Protein AF-A0A934ZIR3-F1 (afdb_monomer_lite)

Structure (mmCIF, N/CA/C/O backbone):
data_AF-A0A934ZIR3-F1
#
_entry.id   AF-A0A934ZIR3-F1
#
loop_
_atom_site.group_PDB
_atom_site.id
_atom_site.type_symbol
_atom_site.label_atom_id
_atom_site.label_alt_id
_atom_site.label_comp_id
_atom_site.label_asym_id
_atom_site.label_entity_id
_atom_site.label_seq_id
_atom_site.pdbx_PDB_ins_code
_atom_site.Cartn_x
_atom_site.Cartn_y
_atom_site.Cartn_z
_atom_site.occupancy
_atom_site.B_iso_or_equiv
_atom_site.auth_seq_id
_atom_site.auth_comp_id
_atom_site.auth_asym_id
_atom_site.auth_atom_id
_atom_site.pdbx_PDB_model_num
ATOM 1 N N . MET A 1 1 ? -72.791 -6.326 35.948 1.00 43.44 1 MET A N 1
ATOM 2 C CA . MET A 1 1 ? -71.967 -7.166 35.051 1.00 43.44 1 MET A CA 1
ATOM 3 C C . MET A 1 1 ? -71.711 -6.390 33.765 1.00 43.44 1 MET A C 1
ATOM 5 O O . MET A 1 1 ? -72.625 -5.715 33.319 1.00 43.44 1 MET A O 1
ATOM 9 N N . SER A 1 2 ? -70.513 -6.541 33.188 1.00 37.97 2 SER A N 1
ATOM 10 C CA . SER A 1 2 ? -70.102 -6.127 31.828 1.00 37.97 2 SER A CA 1
ATOM 11 C C . SER A 1 2 ? -69.278 -4.832 31.650 1.00 37.97 2 SER A C 1
ATOM 13 O O . SER A 1 2 ? -69.795 -3.769 31.340 1.00 37.97 2 SER A O 1
ATOM 15 N N . VAL A 1 3 ? -67.969 -5.000 31.879 1.00 38.12 3 VAL A N 1
ATOM 16 C CA . VAL A 1 3 ? -66.780 -4.711 31.038 1.00 38.12 3 VAL A CA 1
ATOM 17 C C . VAL A 1 3 ? -66.702 -3.443 30.155 1.00 38.12 3 VAL A C 1
ATOM 19 O O . VAL A 1 3 ? -67.487 -3.215 29.242 1.00 38.12 3 VAL A O 1
ATOM 22 N N . SER A 1 4 ? -65.598 -2.725 30.395 1.00 53.19 4 SER A N 1
ATOM 23 C CA . SER A 1 4 ? -64.993 -1.568 29.717 1.00 53.19 4 SER A CA 1
ATOM 24 C C . SER A 1 4 ? -64.312 -1.901 28.369 1.00 53.19 4 SER A C 1
ATOM 26 O O . SER A 1 4 ? -63.751 -2.985 28.221 1.00 53.19 4 SER A O 1
ATOM 28 N N . ARG A 1 5 ? -64.275 -0.957 27.413 1.00 43.47 5 ARG A N 1
ATOM 29 C CA . ARG A 1 5 ? -63.389 -0.958 26.218 1.00 43.47 5 ARG A CA 1
ATOM 30 C C . ARG A 1 5 ? -63.024 0.501 25.890 1.00 43.47 5 ARG A C 1
ATOM 32 O O . ARG A 1 5 ? -63.909 1.258 25.518 1.00 43.47 5 ARG A O 1
ATOM 39 N N . ALA A 1 6 ? -61.854 1.034 26.246 1.00 44.88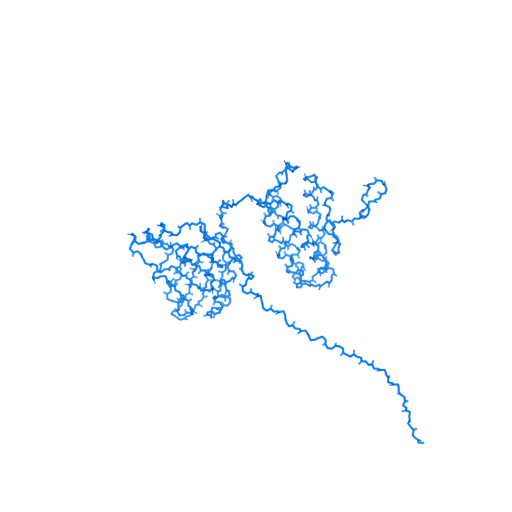 6 ALA A N 1
ATOM 40 C CA . ALA A 1 6 ? -60.477 0.751 25.810 1.00 44.88 6 ALA A CA 1
ATOM 41 C C . ALA A 1 6 ? -60.174 1.206 24.368 1.00 44.88 6 ALA A C 1
ATOM 43 O O . ALA A 1 6 ? -60.803 0.770 23.408 1.00 44.88 6 ALA A O 1
ATOM 44 N N . ALA A 1 7 ? -59.196 2.112 24.290 1.00 47.25 7 ALA A N 1
ATOM 45 C CA . ALA A 1 7 ? -58.720 2.866 23.141 1.00 47.25 7 ALA A CA 1
ATOM 46 C C . ALA A 1 7 ? -58.077 2.003 22.046 1.00 47.25 7 ALA A C 1
ATOM 48 O O . ALA A 1 7 ? -57.420 1.004 22.331 1.00 47.25 7 ALA A O 1
ATOM 49 N N . LEU A 1 8 ? -58.202 2.460 20.797 1.00 40.38 8 LEU A N 1
ATOM 50 C CA . LEU A 1 8 ? -57.487 1.925 19.643 1.00 40.38 8 LEU A CA 1
ATOM 51 C C . LEU A 1 8 ? -56.580 3.030 19.081 1.00 40.38 8 LEU A C 1
ATOM 53 O O . LEU A 1 8 ? -57.029 3.901 18.341 1.00 40.38 8 LEU A O 1
ATOM 57 N N . LEU A 1 9 ? -55.307 3.013 19.479 1.00 41.53 9 LEU A N 1
ATOM 58 C CA . LEU A 1 9 ? -54.242 3.808 18.870 1.00 41.53 9 LEU A CA 1
ATOM 59 C C . LEU A 1 9 ? -53.495 2.881 17.898 1.00 41.53 9 LEU A C 1
ATOM 61 O O . LEU A 1 9 ? -52.911 1.885 18.325 1.00 41.53 9 LEU A O 1
ATOM 65 N N . LEU A 1 10 ? -53.561 3.164 16.595 1.00 40.44 10 LEU A N 1
ATOM 66 C CA . LEU A 1 10 ? -52.823 2.421 15.571 1.00 40.44 10 LEU A CA 1
ATOM 67 C C . LEU A 1 10 ? -51.323 2.730 15.687 1.00 40.44 10 LEU A C 1
ATOM 69 O O . LEU A 1 10 ? -50.895 3.856 15.443 1.00 40.44 10 LEU A O 1
ATOM 73 N N . LEU A 1 11 ? -50.529 1.710 16.011 1.00 38.44 11 LEU A N 1
ATOM 74 C CA . LEU A 1 11 ? -49.072 1.733 15.934 1.00 38.44 11 LEU A CA 1
A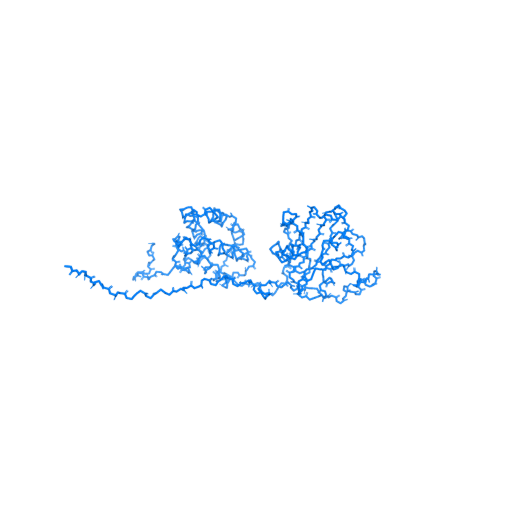TOM 75 C C . LEU A 1 11 ? -48.650 1.149 14.574 1.00 38.44 11 LEU A C 1
ATOM 77 O O . LEU A 1 11 ? -48.799 -0.049 14.336 1.00 38.44 11 LEU A O 1
ATOM 81 N N . VAL A 1 12 ? -48.144 1.987 13.669 1.00 41.50 12 VAL A N 1
ATOM 82 C CA . VAL A 1 12 ? -47.528 1.539 12.410 1.00 41.50 12 VAL A CA 1
ATOM 83 C C . VAL A 1 12 ? -46.069 1.181 12.701 1.00 41.50 12 VAL A C 1
ATOM 85 O O . VAL A 1 12 ? -45.218 2.055 12.842 1.00 41.50 12 VAL A O 1
ATOM 88 N N . LEU A 1 13 ? -45.782 -0.115 12.825 1.00 43.25 13 LEU A N 1
ATOM 89 C CA . LEU A 1 13 ? -44.423 -0.656 12.901 1.00 43.25 13 LEU A CA 1
ATOM 90 C C . LEU A 1 13 ? -43.836 -0.750 11.485 1.00 43.25 13 LEU A C 1
ATOM 92 O O . LEU A 1 13 ? -44.135 -1.680 10.740 1.00 43.25 13 LEU A O 1
ATOM 96 N N . ALA A 1 14 ? -42.991 0.214 11.118 1.00 42.06 14 ALA A N 1
ATOM 97 C CA . ALA A 1 14 ? -42.126 0.109 9.948 1.00 42.06 14 ALA A CA 1
ATOM 98 C C . ALA A 1 14 ? -40.958 -0.835 10.274 1.00 42.06 14 ALA A C 1
ATOM 100 O O . ALA A 1 14 ? -40.024 -0.478 10.992 1.00 42.06 14 ALA A O 1
ATOM 101 N N . THR A 1 15 ? -41.010 -2.060 9.759 1.00 41.50 15 THR A N 1
ATOM 102 C CA . THR A 1 15 ? -39.895 -3.005 9.795 1.00 41.50 15 THR A CA 1
ATOM 103 C C . THR A 1 15 ? -38.828 -2.568 8.787 1.00 41.50 15 THR A C 1
ATOM 105 O O . THR A 1 15 ? -38.851 -2.953 7.620 1.00 41.50 15 THR A O 1
ATOM 108 N N . LEU A 1 16 ? -37.863 -1.753 9.228 1.00 42.38 16 LEU A N 1
ATOM 109 C CA . LEU A 1 16 ? -36.610 -1.577 8.491 1.00 42.38 16 LEU A CA 1
ATOM 110 C C . LEU A 1 16 ? -35.845 -2.907 8.527 1.00 42.38 16 LEU A C 1
ATOM 112 O O . LEU A 1 16 ? -35.153 -3.225 9.492 1.00 42.38 16 LEU A O 1
ATOM 116 N N . SER A 1 17 ? -35.985 -3.709 7.473 1.00 39.44 17 SER A N 1
ATOM 117 C CA . SER A 1 17 ? -35.104 -4.847 7.231 1.00 39.44 17 SER A CA 1
ATOM 118 C C . SER A 1 17 ? -33.688 -4.329 6.977 1.00 39.44 17 SER A C 1
ATOM 120 O O . SER A 1 17 ? -33.401 -3.775 5.917 1.00 39.44 17 SER A O 1
ATOM 122 N N . CYS A 1 18 ? -32.795 -4.512 7.950 1.00 37.38 18 CYS A N 1
ATOM 123 C CA . CYS A 1 18 ? -31.360 -4.335 7.768 1.00 37.38 18 CYS A CA 1
ATOM 124 C C . CYS A 1 18 ? -30.873 -5.296 6.677 1.00 37.38 18 CYS A C 1
ATOM 126 O O . CYS A 1 18 ? -30.696 -6.492 6.912 1.00 37.38 18 CYS A O 1
ATOM 128 N N . ARG A 1 19 ? -30.676 -4.778 5.465 1.00 37.47 19 ARG A N 1
ATOM 129 C CA . ARG A 1 19 ? -29.959 -5.485 4.406 1.00 37.47 19 ARG A CA 1
ATOM 130 C C . ARG A 1 19 ? -28.473 -5.484 4.796 1.00 37.47 19 ARG A C 1
ATOM 132 O O . ARG A 1 19 ? -27.953 -4.402 5.070 1.00 37.47 19 ARG A O 1
ATOM 139 N N . PRO A 1 20 ? -27.793 -6.641 4.867 1.00 37.50 20 PRO A N 1
ATOM 140 C CA . PRO A 1 20 ? -26.364 -6.672 5.160 1.00 37.50 20 PRO A CA 1
ATOM 141 C C . PRO A 1 20 ? -25.595 -5.862 4.103 1.00 37.50 20 PRO A C 1
ATOM 143 O O . PRO A 1 20 ? -26.062 -5.782 2.957 1.00 37.50 20 PRO A O 1
ATOM 146 N N . PRO A 1 21 ? -24.443 -5.261 4.459 1.00 43.09 21 PRO A N 1
ATOM 147 C CA . PRO A 1 21 ? -23.594 -4.588 3.488 1.00 43.09 21 PRO A CA 1
ATOM 148 C C . PRO A 1 21 ? -23.287 -5.565 2.352 1.00 43.09 21 PRO A C 1
ATOM 150 O O . PRO A 1 21 ? -22.884 -6.708 2.578 1.00 43.09 21 PRO A O 1
ATOM 153 N N . SER A 1 22 ? -23.566 -5.138 1.123 1.00 45.56 22 SER A N 1
ATOM 154 C CA . SER A 1 22 ? -23.216 -5.896 -0.073 1.00 45.56 22 SER A CA 1
ATOM 155 C C . SER A 1 22 ? -21.717 -6.175 -0.063 1.00 45.56 22 SER A C 1
ATOM 157 O O . SER A 1 22 ? -20.936 -5.275 0.238 1.00 45.56 22 SER A O 1
ATOM 159 N N . ALA A 1 23 ? -21.327 -7.410 -0.389 1.00 44.16 23 ALA A N 1
ATOM 160 C CA . ALA A 1 23 ? -19.925 -7.759 -0.578 1.00 44.16 23 ALA A CA 1
ATOM 161 C C . ALA A 1 23 ? -19.248 -6.732 -1.512 1.00 44.16 23 ALA A C 1
ATOM 163 O O . ALA A 1 23 ? -19.901 -6.291 -2.469 1.00 44.16 23 ALA A O 1
ATOM 164 N N . PRO A 1 24 ? -17.986 -6.344 -1.240 1.00 43.78 24 PRO A N 1
ATOM 165 C CA . PRO A 1 24 ? -17.253 -5.403 -2.082 1.00 43.78 24 PRO A CA 1
ATOM 166 C C . PRO A 1 24 ? -17.298 -5.876 -3.534 1.00 43.78 24 PRO A C 1
ATOM 168 O O . PRO A 1 24 ? -17.189 -7.079 -3.812 1.00 43.78 24 PRO A O 1
ATOM 171 N N . ARG A 1 25 ? -17.537 -4.947 -4.463 1.00 45.44 25 ARG A N 1
ATOM 172 C CA . ARG A 1 25 ? -17.666 -5.316 -5.869 1.00 45.44 25 ARG A CA 1
ATOM 173 C C . ARG A 1 25 ? -16.278 -5.712 -6.379 1.00 45.44 25 ARG A C 1
ATOM 175 O O . ARG A 1 25 ? -15.282 -5.116 -5.985 1.00 45.44 25 ARG A O 1
ATOM 182 N N . PRO A 1 26 ? -16.167 -6.687 -7.297 1.00 47.12 26 PRO A N 1
ATOM 183 C CA . PRO A 1 26 ? -14.880 -7.088 -7.873 1.00 47.12 26 PRO A CA 1
ATOM 184 C C . PRO A 1 26 ? -14.099 -5.957 -8.567 1.00 47.12 26 PRO A C 1
ATOM 186 O O . PRO A 1 26 ? -12.924 -6.158 -8.885 1.00 47.12 26 PRO A O 1
ATOM 189 N N . GLU A 1 27 ? -14.771 -4.836 -8.839 1.00 46.91 27 GLU A N 1
ATOM 190 C CA . GLU A 1 27 ? -14.278 -3.599 -9.454 1.00 46.91 27 GLU A CA 1
ATOM 191 C C . GLU A 1 27 ? -13.561 -2.671 -8.456 1.00 46.91 27 GLU A C 1
ATOM 193 O O . GLU A 1 27 ? -12.798 -1.816 -8.893 1.00 46.91 27 GLU A O 1
ATOM 198 N N . ASP A 1 28 ? -13.725 -2.891 -7.145 1.00 55.12 28 ASP A N 1
ATOM 199 C CA . ASP A 1 28 ? -13.139 -2.065 -6.077 1.00 55.12 28 ASP A CA 1
ATOM 200 C C . ASP A 1 28 ? -11.697 -2.489 -5.706 1.00 55.12 28 ASP A C 1
ATOM 202 O O . ASP A 1 28 ? -11.050 -1.854 -4.879 1.00 55.12 28 ASP A O 1
ATOM 206 N N . ASP A 1 29 ? -11.163 -3.563 -6.308 1.00 65.38 29 ASP A N 1
ATOM 207 C CA . ASP A 1 29 ? -9.778 -3.995 -6.074 1.00 65.38 29 ASP A CA 1
ATOM 208 C C . ASP A 1 29 ? -8.805 -3.226 -6.994 1.00 65.38 29 ASP A C 1
ATOM 210 O O . ASP A 1 29 ? -8.905 -3.366 -8.225 1.00 65.38 29 ASP A O 1
ATOM 214 N N . PRO A 1 30 ? -7.824 -2.480 -6.442 1.00 74.62 30 PRO A N 1
ATOM 215 C CA . PRO A 1 30 ? -6.875 -1.712 -7.238 1.00 74.62 30 PRO A CA 1
ATOM 216 C C . PRO A 1 30 ? -6.113 -2.603 -8.225 1.00 74.62 30 PRO A C 1
ATOM 218 O O . PRO A 1 30 ? -5.768 -3.759 -7.949 1.00 74.62 30 PRO A O 1
ATOM 221 N N . ARG A 1 31 ? -5.868 -2.055 -9.421 1.00 87.38 31 ARG A N 1
ATOM 222 C CA . ARG A 1 31 ? -5.114 -2.713 -10.492 1.00 87.38 31 ARG A CA 1
ATOM 223 C C . ARG A 1 31 ? -3.778 -2.025 -10.682 1.00 87.38 31 ARG A C 1
ATOM 225 O O . ARG A 1 31 ? -3.718 -0.828 -10.938 1.00 87.38 31 ARG A O 1
ATOM 232 N N . TYR A 1 32 ? -2.723 -2.816 -10.643 1.00 86.12 32 TYR A N 1
ATOM 233 C CA . TYR A 1 32 ? -1.356 -2.373 -10.828 1.00 86.12 32 TYR A CA 1
ATOM 234 C C . TYR A 1 32 ? -0.967 -2.559 -12.291 1.00 86.12 32 TYR A C 1
ATOM 236 O O . TYR A 1 32 ? -1.032 -3.671 -12.822 1.00 86.12 32 TYR A O 1
ATOM 244 N N . LEU A 1 33 ? -0.606 -1.464 -12.959 1.00 86.75 33 LEU A N 1
ATOM 245 C CA . LEU A 1 33 ? -0.219 -1.471 -14.368 1.00 86.75 33 LEU A CA 1
ATOM 246 C C . LEU A 1 33 ? 1.214 -1.989 -14.531 1.00 86.75 33 LEU A C 1
ATOM 248 O O . LEU A 1 33 ? 2.099 -1.647 -13.748 1.00 86.75 33 LEU A O 1
ATOM 252 N N . CYS A 1 34 ? 1.453 -2.787 -15.574 1.00 83.56 34 CYS A N 1
ATOM 253 C CA . CYS A 1 34 ? 2.810 -3.182 -15.936 1.00 83.56 34 CYS A CA 1
ATOM 254 C C . CYS A 1 34 ? 3.556 -1.975 -16.514 1.00 83.56 34 CYS A C 1
ATOM 256 O O . CYS A 1 34 ? 3.084 -1.345 -17.458 1.00 83.56 34 CYS A O 1
ATOM 258 N N . ARG A 1 35 ? 4.740 -1.671 -15.978 1.00 79.38 35 ARG A N 1
ATOM 259 C CA . ARG A 1 35 ? 5.572 -0.529 -16.404 1.00 79.38 35 ARG A CA 1
ATOM 260 C C . ARG A 1 35 ? 6.648 -0.895 -17.428 1.00 79.38 35 ARG A C 1
ATOM 262 O O . ARG A 1 35 ? 7.476 -0.060 -17.775 1.00 79.38 35 ARG A O 1
ATOM 269 N N . VAL A 1 36 ? 6.680 -2.151 -17.863 1.00 75.94 36 VAL A N 1
ATOM 270 C CA . VAL A 1 36 ? 7.718 -2.692 -18.746 1.00 75.94 36 VAL A CA 1
ATOM 271 C C . VAL A 1 36 ? 7.059 -3.358 -19.946 1.00 75.94 36 VAL A C 1
ATOM 273 O O . VAL A 1 36 ? 6.079 -4.085 -19.780 1.00 75.94 36 VAL A O 1
ATOM 276 N N . ASP A 1 37 ? 7.610 -3.136 -21.140 1.00 78.25 37 ASP A N 1
ATOM 277 C CA . ASP A 1 37 ? 7.208 -3.875 -22.337 1.00 78.25 37 ASP A CA 1
ATOM 278 C C . ASP A 1 37 ? 7.576 -5.357 -22.178 1.00 78.25 37 ASP A C 1
ATOM 280 O O . ASP A 1 37 ? 8.735 -5.723 -21.964 1.00 78.25 37 ASP A O 1
ATOM 284 N N . VAL A 1 38 ? 6.567 -6.223 -22.258 1.00 87.62 38 VAL A N 1
ATOM 285 C CA . VAL A 1 38 ? 6.719 -7.671 -22.090 1.00 87.62 38 VAL A CA 1
ATOM 286 C C . VAL A 1 38 ? 7.343 -8.341 -23.318 1.00 87.62 38 VAL A C 1
ATOM 288 O O . VAL A 1 38 ? 7.878 -9.445 -23.206 1.00 87.62 38 VAL A O 1
ATOM 291 N N . THR A 1 39 ? 7.304 -7.694 -24.484 1.00 87.94 39 THR A N 1
ATOM 292 C CA . THR A 1 39 ? 7.781 -8.248 -25.759 1.00 87.94 39 THR A CA 1
ATOM 293 C C . THR A 1 39 ? 9.269 -8.622 -25.721 1.00 87.94 39 THR A C 1
ATOM 295 O O . THR A 1 39 ? 9.566 -9.812 -25.876 1.00 87.94 39 THR A O 1
ATOM 298 N N . PRO A 1 40 ? 10.208 -7.699 -25.414 1.00 78.75 40 PRO A N 1
ATOM 299 C CA . PRO A 1 40 ? 11.632 -8.039 -25.329 1.00 78.75 40 PRO A CA 1
ATOM 300 C C . PRO A 1 40 ? 11.939 -9.031 -24.196 1.00 78.75 40 PRO A C 1
ATOM 302 O O . PRO A 1 40 ? 12.834 -9.865 -24.315 1.00 78.75 40 PRO A O 1
ATOM 305 N N . LEU A 1 41 ? 11.164 -9.005 -23.106 1.00 80.56 41 LEU A N 1
ATOM 306 C CA . LEU A 1 41 ? 11.325 -9.944 -21.989 1.00 80.56 41 LEU A CA 1
ATOM 307 C C . LEU A 1 41 ? 10.970 -11.382 -22.390 1.00 80.56 41 LEU A C 1
ATOM 309 O O . LEU A 1 41 ? 11.620 -12.335 -21.966 1.00 80.56 41 LEU A O 1
ATOM 313 N N . ARG A 1 42 ? 9.951 -11.555 -23.237 1.00 89.12 42 ARG A N 1
ATOM 314 C CA . ARG A 1 42 ? 9.576 -12.864 -23.792 1.00 89.12 42 ARG A CA 1
ATOM 315 C C . ARG A 1 42 ? 10.622 -13.404 -24.747 1.00 89.12 42 ARG A C 1
ATOM 317 O O . ARG A 1 42 ? 10.869 -14.605 -24.750 1.00 89.12 42 ARG A O 1
ATOM 324 N N . GLU A 1 43 ? 11.210 -12.539 -25.561 1.00 83.62 43 GLU A N 1
ATOM 325 C CA . GLU A 1 43 ? 12.309 -12.920 -26.445 1.00 83.62 43 GLU A CA 1
ATOM 326 C C . GLU A 1 43 ? 13.526 -13.373 -25.639 1.00 83.62 43 GLU A C 1
ATOM 328 O O . GLU A 1 43 ? 14.044 -14.455 -25.907 1.00 83.62 43 GLU A O 1
ATOM 333 N N . ALA A 1 44 ? 13.899 -12.626 -24.594 1.00 77.62 44 ALA A N 1
ATOM 334 C CA . ALA A 1 44 ? 14.966 -13.009 -23.671 1.00 77.62 44 ALA A CA 1
ATOM 335 C C . ALA A 1 44 ? 14.681 -14.354 -22.979 1.00 77.62 44 ALA A C 1
ATOM 337 O O . ALA A 1 44 ? 15.544 -15.232 -22.964 1.00 77.62 44 ALA A O 1
ATOM 338 N N . LEU A 1 45 ? 13.450 -14.565 -22.492 1.00 87.00 45 LEU A N 1
ATOM 339 C CA . LEU A 1 45 ? 13.037 -15.844 -21.909 1.00 87.00 45 LEU A CA 1
ATOM 340 C C . LEU A 1 45 ? 13.195 -17.000 -22.906 1.00 87.00 45 LEU A C 1
ATOM 342 O O . LEU A 1 45 ? 13.766 -18.027 -22.548 1.00 87.00 45 LEU A O 1
ATOM 346 N N . ARG A 1 46 ? 12.716 -16.844 -24.150 1.00 92.75 46 ARG A N 1
ATOM 347 C CA . ARG A 1 46 ? 12.847 -17.880 -25.192 1.00 92.75 46 ARG A CA 1
ATOM 348 C C . ARG A 1 46 ? 14.310 -18.143 -25.545 1.00 92.75 46 ARG A C 1
ATOM 350 O O . ARG A 1 46 ? 14.694 -19.299 -25.686 1.00 92.75 46 ARG A O 1
ATOM 357 N N . ALA A 1 47 ? 15.123 -17.093 -25.659 1.00 85.56 47 ALA A N 1
ATOM 358 C CA . ALA A 1 47 ? 16.553 -17.207 -25.943 1.00 85.56 47 ALA A CA 1
ATOM 359 C C . ALA A 1 47 ? 17.305 -17.962 -24.832 1.00 85.56 47 ALA A C 1
ATOM 361 O O . ALA A 1 47 ? 18.224 -18.723 -25.121 1.00 85.56 47 ALA A O 1
ATOM 362 N N . ALA A 1 48 ? 16.866 -17.822 -23.578 1.00 83.31 48 ALA A N 1
ATOM 363 C CA . ALA A 1 48 ? 17.364 -18.587 -22.436 1.00 83.31 48 ALA A CA 1
ATOM 364 C C . ALA A 1 48 ? 16.784 -20.019 -22.336 1.00 83.31 48 ALA A C 1
ATOM 366 O O . ALA A 1 48 ? 17.029 -20.716 -21.352 1.00 83.31 48 ALA A O 1
ATOM 367 N N . GLY A 1 49 ? 15.997 -20.472 -23.323 1.00 91.25 49 GLY A N 1
ATOM 368 C CA . GLY A 1 49 ? 15.353 -21.793 -23.328 1.00 91.25 49 GLY A CA 1
ATOM 369 C C . GLY A 1 49 ? 14.121 -21.903 -22.418 1.00 91.25 49 GLY A C 1
ATOM 370 O O . GLY A 1 49 ? 13.658 -23.006 -22.120 1.00 91.25 49 GLY A O 1
ATOM 371 N N . GLY A 1 50 ? 13.595 -20.775 -21.944 1.00 90.50 50 GLY A N 1
ATOM 372 C CA . GLY A 1 50 ? 12.371 -20.708 -21.159 1.00 90.50 50 GLY A CA 1
ATOM 373 C C . GLY A 1 50 ? 11.104 -20.704 -22.016 1.00 90.50 50 GLY A C 1
ATOM 374 O O . GLY A 1 50 ? 11.106 -20.337 -23.189 1.00 90.50 50 GLY A O 1
ATOM 375 N N . ASP A 1 51 ? 9.991 -21.087 -21.393 1.00 93.88 51 ASP A N 1
ATOM 376 C CA . ASP A 1 51 ? 8.671 -21.165 -22.027 1.00 93.88 51 ASP A CA 1
ATOM 377 C C . ASP A 1 51 ? 7.588 -20.620 -21.073 1.00 93.88 51 ASP A C 1
ATOM 379 O O . ASP A 1 51 ? 7.454 -21.140 -19.954 1.00 93.88 51 ASP A O 1
ATOM 383 N N . PRO A 1 52 ? 6.809 -19.588 -21.464 1.00 91.44 52 PRO A N 1
ATOM 384 C CA . PRO A 1 52 ? 5.668 -19.099 -20.689 1.00 91.44 52 PRO A CA 1
ATOM 385 C C . PRO A 1 52 ? 4.617 -20.168 -20.351 1.00 91.44 52 PRO A C 1
ATOM 387 O O . PRO A 1 52 ? 3.934 -20.044 -19.335 1.00 91.44 52 PRO A O 1
ATOM 390 N N . ALA A 1 53 ? 4.485 -21.238 -21.142 1.00 95.19 53 ALA A N 1
ATOM 391 C CA . ALA A 1 53 ? 3.553 -22.327 -20.843 1.00 95.19 53 ALA A CA 1
ATOM 392 C C . ALA A 1 53 ? 3.912 -23.080 -19.548 1.00 95.19 53 ALA A C 1
ATOM 394 O O . ALA A 1 53 ? 3.045 -23.693 -18.930 1.00 95.19 53 ALA A O 1
ATOM 395 N N . ARG A 1 54 ? 5.168 -22.978 -19.088 1.00 96.25 54 ARG A N 1
ATOM 396 C CA . ARG A 1 54 ? 5.641 -23.586 -17.834 1.00 96.25 54 ARG A CA 1
ATOM 397 C C . ARG A 1 54 ? 5.258 -22.793 -16.584 1.00 96.25 54 ARG A C 1
ATOM 399 O O . ARG A 1 54 ? 5.546 -23.251 -15.485 1.00 96.25 54 ARG A O 1
ATOM 406 N N . ILE A 1 55 ? 4.651 -21.611 -16.719 1.00 97.50 55 ILE A N 1
ATOM 407 C CA . ILE A 1 55 ? 4.183 -20.820 -15.573 1.00 97.50 55 ILE A CA 1
ATOM 408 C C . ILE A 1 55 ? 3.180 -21.643 -14.762 1.00 97.50 55 ILE A C 1
ATOM 410 O O . ILE A 1 55 ? 2.166 -22.113 -15.285 1.00 97.50 55 ILE A O 1
ATOM 414 N N . VAL A 1 56 ? 3.461 -21.783 -13.469 1.00 97.81 56 VAL A N 1
ATOM 415 C CA . VAL A 1 56 ? 2.645 -22.566 -12.544 1.00 97.81 56 VAL A CA 1
ATOM 416 C C . VAL A 1 56 ? 1.417 -21.747 -12.164 1.00 97.81 56 VAL A C 1
ATOM 418 O O . VAL A 1 56 ? 1.528 -20.561 -11.853 1.00 97.81 56 VAL A O 1
ATOM 421 N N . ARG A 1 57 ? 0.236 -22.371 -12.177 1.00 97.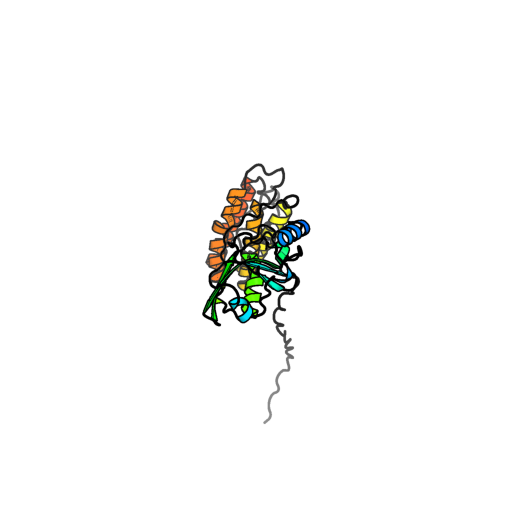81 57 ARG A N 1
ATOM 422 C CA . ARG A 1 57 ? -1.034 -21.737 -11.792 1.00 97.81 57 ARG A CA 1
ATOM 423 C C . ARG A 1 57 ? -1.694 -22.519 -10.657 1.00 97.81 57 ARG A C 1
ATOM 425 O O . ARG A 1 57 ? -2.575 -23.333 -10.931 1.00 97.81 57 ARG A O 1
ATOM 432 N N . PRO A 1 58 ? -1.244 -22.339 -9.402 1.00 97.31 58 PRO A N 1
ATOM 433 C CA . PRO A 1 58 ? -1.864 -23.006 -8.266 1.00 97.31 58 PRO A CA 1
ATOM 434 C C . PRO A 1 58 ? -3.331 -22.583 -8.147 1.00 97.31 58 PRO A C 1
ATOM 436 O O . PRO A 1 58 ? -3.629 -21.388 -8.136 1.00 97.31 58 PRO A O 1
ATOM 439 N N . ALA A 1 59 ? -4.229 -23.561 -8.067 1.00 96.00 59 ALA A N 1
ATOM 440 C CA . ALA A 1 59 ? -5.660 -23.345 -7.843 1.00 96.00 59 ALA A CA 1
ATOM 441 C C . ALA A 1 59 ? -6.130 -23.884 -6.479 1.00 96.00 59 ALA A C 1
ATOM 443 O O . ALA A 1 59 ? -7.248 -23.602 -6.060 1.00 96.00 59 ALA A O 1
ATOM 444 N N . ASP A 1 60 ? -5.276 -24.644 -5.792 1.00 96.12 60 ASP A N 1
ATOM 445 C CA . ASP A 1 60 ? -5.539 -25.325 -4.528 1.00 96.12 60 ASP A CA 1
ATOM 446 C C . ASP A 1 60 ? -4.226 -25.558 -3.747 1.00 96.12 60 ASP A C 1
ATOM 448 O O . ASP A 1 60 ? -3.131 -25.178 -4.187 1.00 96.12 60 ASP A O 1
ATOM 452 N N . LEU A 1 61 ? -4.328 -26.201 -2.577 1.00 95.56 61 LEU A N 1
ATOM 453 C CA . LEU A 1 61 ? -3.169 -26.573 -1.762 1.00 95.56 61 LEU A CA 1
ATOM 454 C C . LEU A 1 61 ? -2.182 -27.485 -2.503 1.00 95.56 61 LEU A C 1
ATOM 456 O O . LEU A 1 61 ? -0.978 -27.309 -2.330 1.00 95.56 61 LEU A O 1
ATOM 460 N N . ALA A 1 62 ? -2.655 -28.413 -3.343 1.00 95.25 62 ALA A N 1
ATOM 461 C CA . ALA A 1 62 ? -1.779 -29.331 -4.071 1.00 95.25 62 ALA A CA 1
ATOM 462 C C . ALA A 1 62 ? -0.864 -28.567 -5.042 1.00 95.25 62 ALA A C 1
ATOM 464 O O . ALA A 1 62 ? 0.347 -28.812 -5.088 1.00 95.25 62 ALA A O 1
ATOM 465 N N . GLY A 1 63 ? -1.420 -27.575 -5.746 1.00 95.38 63 GLY A N 1
ATOM 466 C CA . GLY A 1 63 ? -0.664 -26.670 -6.608 1.00 95.38 63 GLY A CA 1
ATOM 467 C C . GLY A 1 63 ? 0.375 -25.838 -5.851 1.00 95.38 63 GLY A C 1
ATOM 468 O O . GLY A 1 63 ? 1.467 -25.607 -6.370 1.00 95.38 63 GLY A O 1
ATOM 469 N N . LEU A 1 64 ? 0.079 -25.419 -4.616 1.00 96.06 64 LEU A N 1
ATOM 470 C CA . LEU A 1 64 ? 1.040 -24.698 -3.772 1.00 96.06 64 LEU A CA 1
ATOM 471 C C . LEU A 1 64 ? 2.154 -25.619 -3.254 1.00 96.06 64 LEU A C 1
ATOM 473 O O . LEU A 1 64 ? 3.319 -25.225 -3.256 1.00 96.06 64 LEU A O 1
ATOM 477 N N . THR A 1 65 ? 1.828 -26.854 -2.861 1.00 95.75 65 THR A N 1
ATOM 478 C CA . THR A 1 65 ? 2.820 -27.840 -2.396 1.00 95.75 65 THR A CA 1
ATOM 479 C C . THR A 1 65 ? 3.710 -28.388 -3.513 1.00 95.75 65 THR A C 1
ATOM 481 O O . THR A 1 65 ? 4.750 -28.980 -3.237 1.00 95.75 65 THR A O 1
ATOM 484 N N . ALA A 1 66 ? 3.354 -28.161 -4.781 1.00 94.69 66 ALA A N 1
ATOM 485 C CA . ALA A 1 66 ? 4.230 -28.465 -5.912 1.00 94.69 66 ALA A CA 1
ATOM 486 C C . ALA A 1 66 ? 5.442 -27.515 -5.999 1.00 94.69 66 ALA A C 1
ATOM 488 O O . ALA A 1 66 ? 6.440 -27.845 -6.642 1.00 94.69 66 ALA A O 1
ATOM 489 N N . LEU A 1 67 ? 5.381 -26.344 -5.352 1.00 96.12 67 LEU A N 1
ATOM 490 C CA . LEU A 1 67 ? 6.518 -25.431 -5.248 1.00 96.12 67 LEU A CA 1
ATOM 491 C C . LEU A 1 67 ? 7.572 -25.995 -4.287 1.00 96.12 67 LEU A C 1
ATOM 493 O O . LEU A 1 67 ? 7.249 -26.625 -3.279 1.00 96.12 67 LEU A O 1
ATOM 497 N N . ALA A 1 68 ? 8.849 -25.727 -4.566 1.00 96.56 68 ALA A N 1
ATOM 498 C CA . ALA A 1 68 ? 9.933 -26.130 -3.676 1.00 96.56 68 ALA A CA 1
ATOM 499 C C . ALA A 1 68 ? 9.770 -25.468 -2.293 1.00 96.56 68 ALA A C 1
ATOM 501 O O . ALA A 1 68 ? 9.800 -24.241 -2.179 1.00 96.56 68 ALA A O 1
ATOM 502 N N . SER A 1 69 ? 9.607 -26.292 -1.253 1.00 97.50 69 SER A N 1
ATOM 503 C CA . SER A 1 69 ? 9.340 -25.835 0.116 1.00 97.50 69 SER A CA 1
ATOM 504 C C . SER A 1 69 ? 10.437 -24.888 0.619 1.00 97.50 69 SER A C 1
ATOM 506 O O . SER A 1 69 ? 11.628 -25.157 0.450 1.00 97.50 69 SER A O 1
ATOM 508 N N . GLY A 1 70 ? 10.039 -23.761 1.212 1.00 97.12 70 GLY A N 1
ATOM 509 C CA . GLY A 1 70 ? 10.936 -22.757 1.793 1.00 97.12 70 GLY A CA 1
ATOM 510 C C . GLY A 1 70 ? 11.717 -21.908 0.783 1.00 97.12 70 GLY A C 1
ATOM 511 O O . GLY A 1 70 ? 12.537 -21.087 1.189 1.00 97.12 70 GLY A O 1
ATOM 512 N N . ARG A 1 71 ? 11.480 -22.074 -0.525 1.00 97.88 71 ARG A N 1
ATOM 513 C CA . ARG A 1 71 ? 12.097 -21.245 -1.570 1.00 97.88 71 ARG A CA 1
ATOM 514 C C . ARG A 1 71 ? 11.161 -20.114 -1.976 1.00 97.88 71 ARG A C 1
ATOM 516 O O . ARG A 1 71 ? 9.948 -20.296 -2.054 1.00 97.88 71 ARG A O 1
ATOM 523 N N . ARG A 1 72 ? 11.742 -18.949 -2.259 1.00 97.06 72 ARG A N 1
ATOM 524 C CA . ARG A 1 72 ? 11.009 -17.778 -2.740 1.00 97.06 72 ARG A CA 1
ATOM 525 C C . ARG A 1 72 ? 10.812 -17.862 -4.248 1.00 97.06 72 ARG A C 1
ATOM 527 O O . ARG A 1 72 ? 11.773 -18.106 -4.969 1.00 97.06 72 ARG A O 1
ATOM 534 N N . PHE A 1 73 ? 9.603 -17.593 -4.719 1.00 98.12 73 PHE A N 1
ATOM 535 C CA . PHE A 1 73 ? 9.230 -17.509 -6.128 1.00 98.12 73 PHE A CA 1
ATOM 536 C C . PHE A 1 73 ? 8.637 -16.135 -6.431 1.00 98.12 73 PHE A C 1
ATOM 538 O O . PHE A 1 73 ? 8.049 -15.500 -5.559 1.00 98.12 73 PHE A O 1
ATOM 545 N N . LYS A 1 74 ? 8.748 -15.680 -7.680 1.00 96.81 74 LYS A N 1
ATOM 546 C CA . LYS A 1 74 ? 8.002 -14.509 -8.162 1.00 96.81 74 LYS A CA 1
ATOM 547 C C . LYS A 1 74 ? 6.565 -14.932 -8.459 1.00 96.81 74 LYS A C 1
ATOM 549 O O . LYS A 1 74 ? 6.358 -15.991 -9.057 1.00 96.81 74 LYS A O 1
ATOM 554 N N . PHE A 1 75 ? 5.594 -14.103 -8.099 1.00 98.12 75 PHE A N 1
ATOM 555 C CA . PHE A 1 75 ? 4.187 -14.347 -8.407 1.00 98.12 75 PHE A CA 1
ATOM 556 C C . PHE A 1 75 ? 3.471 -13.083 -8.883 1.00 98.12 75 PHE A C 1
ATOM 558 O O . PHE A 1 75 ? 3.879 -11.965 -8.565 1.00 98.12 75 PHE A O 1
ATOM 565 N N . VAL A 1 76 ? 2.359 -13.275 -9.590 1.00 97.75 76 VAL A N 1
ATOM 566 C CA . VAL A 1 76 ? 1.327 -12.255 -9.797 1.00 97.75 76 VAL A CA 1
ATOM 567 C C . VAL A 1 76 ? -0.051 -12.836 -9.499 1.00 97.75 76 VAL A C 1
ATOM 569 O O . VAL A 1 76 ? -0.308 -14.018 -9.740 1.00 97.75 76 VAL A O 1
ATOM 572 N N . LEU A 1 77 ? -0.955 -11.994 -9.011 1.00 97.62 77 LEU A N 1
ATOM 573 C CA . LEU A 1 77 ? -2.386 -12.261 -9.004 1.00 97.62 77 LEU A CA 1
ATOM 574 C C . LEU A 1 77 ? -3.011 -11.504 -10.173 1.00 97.62 77 LEU A C 1
ATOM 576 O O . LEU A 1 77 ? -3.084 -10.277 -10.167 1.00 97.62 77 LEU A O 1
ATOM 580 N N . THR A 1 78 ? -3.431 -12.230 -11.201 1.00 96.25 78 THR A N 1
ATOM 581 C CA . THR A 1 78 ? -3.874 -11.653 -12.479 1.00 96.25 78 THR A CA 1
ATOM 582 C C . THR A 1 78 ? -5.127 -10.777 -12.360 1.00 96.25 78 THR A C 1
ATOM 584 O O . THR A 1 78 ? -5.842 -10.775 -11.354 1.00 96.25 78 THR A O 1
ATOM 587 N N . GLY A 1 79 ? -5.449 -10.081 -13.456 1.00 88.50 79 GLY A N 1
ATOM 588 C CA . GLY A 1 79 ? -6.717 -9.386 -13.687 1.00 88.50 79 GLY A CA 1
ATOM 589 C C . GLY A 1 79 ? -7.964 -10.154 -13.206 1.00 88.50 79 GLY A C 1
ATOM 590 O O . GLY A 1 79 ? -8.860 -9.597 -12.570 1.00 88.50 79 GLY A O 1
ATOM 591 N N . VAL A 1 80 ? -8.000 -11.459 -13.435 1.00 91.06 80 VAL A N 1
ATOM 592 C CA . VAL A 1 80 ? -9.152 -12.317 -13.120 1.00 91.06 80 VAL A CA 1
ATOM 593 C C . VAL A 1 80 ? -9.044 -13.017 -11.761 1.00 91.06 80 VAL A C 1
ATOM 595 O O . VAL A 1 80 ? -9.878 -13.852 -11.438 1.00 91.06 80 VAL A O 1
ATOM 598 N N . GLY A 1 81 ? -8.028 -12.693 -10.953 1.00 92.50 81 GLY A N 1
ATOM 599 C CA . GLY A 1 81 ? -7.825 -13.298 -9.633 1.00 92.50 81 GLY A CA 1
ATOM 600 C C . GLY A 1 81 ? -7.139 -14.667 -9.659 1.00 92.50 81 GLY A C 1
ATOM 601 O O . GLY A 1 81 ? -7.065 -15.321 -8.624 1.00 92.50 81 GLY A O 1
ATOM 602 N N . ALA A 1 82 ? -6.615 -15.107 -10.807 1.00 95.88 82 ALA A N 1
ATOM 603 C CA . ALA A 1 82 ? -5.816 -16.328 -10.890 1.00 95.88 82 ALA A CA 1
ATOM 604 C C . ALA A 1 82 ? -4.369 -16.062 -10.450 1.00 95.88 82 ALA A C 1
ATOM 606 O O . ALA A 1 82 ? -3.765 -15.080 -10.897 1.00 95.88 82 ALA A O 1
ATOM 607 N N . LEU A 1 83 ? -3.819 -16.940 -9.608 1.00 98.12 83 LEU A N 1
ATOM 608 C CA . LEU A 1 83 ? -2.424 -16.894 -9.174 1.00 98.12 83 LEU A CA 1
ATOM 609 C C . LEU A 1 83 ? -1.520 -17.489 -10.262 1.00 98.12 83 LEU A C 1
ATOM 611 O O . LEU A 1 83 ? -1.763 -18.596 -10.742 1.00 98.12 83 LEU A O 1
ATOM 615 N N . ALA A 1 84 ? -0.469 -16.765 -10.635 1.00 98.44 84 ALA A N 1
ATOM 616 C CA . ALA A 1 84 ? 0.561 -17.228 -11.557 1.00 98.44 84 ALA A CA 1
ATOM 617 C C . ALA A 1 84 ? 1.934 -17.092 -10.894 1.00 98.44 84 ALA A C 1
ATOM 619 O O . ALA A 1 84 ? 2.304 -16.015 -10.428 1.00 98.44 84 ALA A O 1
ATOM 620 N N . VAL A 1 85 ? 2.682 -18.191 -10.847 1.00 98.31 85 VAL A N 1
ATOM 621 C CA . VAL A 1 85 ? 3.960 -18.310 -10.139 1.00 98.31 85 VAL A CA 1
ATOM 622 C C . VAL A 1 85 ? 5.036 -18.757 -11.123 1.00 98.31 85 VAL A C 1
ATOM 624 O O . VAL A 1 85 ? 4.808 -19.625 -11.971 1.00 98.31 85 VAL A O 1
ATOM 627 N N . ALA A 1 86 ? 6.220 -18.155 -11.027 1.00 97.12 86 ALA A N 1
ATOM 628 C CA . ALA A 1 86 ? 7.370 -18.597 -11.805 1.00 97.12 86 ALA A CA 1
ATOM 629 C C . ALA A 1 86 ? 7.664 -20.091 -11.534 1.00 97.12 86 ALA A C 1
ATOM 631 O O . ALA A 1 86 ? 7.580 -20.526 -10.388 1.00 97.12 86 ALA A O 1
ATOM 632 N N . PRO A 1 87 ? 8.058 -20.887 -12.545 1.00 96.25 87 PRO A N 1
ATOM 633 C CA . PRO A 1 87 ? 8.361 -22.309 -12.354 1.00 96.25 87 PRO A CA 1
ATOM 634 C C . PRO A 1 87 ? 9.666 -22.574 -11.599 1.00 96.25 87 PRO A C 1
ATOM 636 O O . PRO A 1 87 ? 9.978 -23.722 -11.295 1.00 96.25 87 PRO A O 1
ATOM 639 N N . MET A 1 88 ? 10.457 -21.535 -11.331 1.00 94.25 88 MET A N 1
ATOM 640 C CA . MET A 1 88 ? 11.757 -21.638 -10.677 1.00 94.25 88 MET A CA 1
ATOM 641 C C . MET A 1 88 ? 11.872 -20.606 -9.551 1.00 94.25 88 MET A C 1
ATOM 643 O O . MET A 1 88 ? 11.337 -19.499 -9.698 1.00 94.25 88 MET A O 1
ATOM 647 N N . PRO A 1 89 ? 12.597 -20.931 -8.462 1.00 95.62 89 PRO A N 1
ATOM 648 C CA . PRO A 1 89 ? 12.890 -19.986 -7.392 1.00 95.62 89 PRO A CA 1
ATOM 649 C C . PRO A 1 89 ? 13.542 -18.695 -7.899 1.00 95.62 89 PRO A C 1
ATOM 651 O O . PRO A 1 89 ? 14.298 -18.705 -8.872 1.00 95.62 89 PRO A O 1
ATOM 654 N N . SER A 1 90 ? 13.278 -17.576 -7.231 1.00 90.00 90 SER A N 1
ATOM 655 C CA . SER A 1 90 ? 13.765 -16.240 -7.598 1.00 90.00 90 SER A CA 1
ATOM 656 C C . SER A 1 90 ? 15.293 -16.133 -7.658 1.00 90.00 90 SER A C 1
ATOM 658 O O . SER A 1 90 ? 15.799 -15.277 -8.375 1.00 90.00 90 SER A O 1
ATOM 660 N N . ASP A 1 91 ? 16.004 -16.987 -6.921 1.00 88.25 91 ASP A N 1
ATOM 661 C CA . ASP A 1 91 ? 17.466 -17.085 -6.840 1.00 88.25 91 ASP A CA 1
ATOM 662 C C . ASP A 1 91 ? 18.070 -18.138 -7.791 1.00 88.25 91 ASP A C 1
ATOM 664 O O . ASP A 1 91 ? 19.285 -18.329 -7.805 1.00 88.25 91 ASP A O 1
ATOM 668 N N . ALA A 1 92 ? 17.254 -18.841 -8.584 1.00 88.56 92 ALA A N 1
ATOM 669 C CA . ALA A 1 92 ? 17.761 -19.780 -9.578 1.00 88.56 92 ALA A CA 1
ATOM 670 C C . ALA A 1 92 ? 18.568 -19.046 -10.664 1.00 88.56 92 ALA A C 1
ATOM 672 O O . ALA A 1 92 ? 18.154 -17.996 -11.165 1.00 88.56 92 ALA A O 1
ATOM 673 N N . ALA A 1 93 ? 19.708 -19.622 -11.052 1.00 83.88 93 ALA A N 1
ATOM 674 C CA . ALA A 1 93 ? 20.514 -19.105 -12.152 1.00 83.88 93 ALA A CA 1
ATOM 675 C C . ALA A 1 93 ? 19.682 -19.046 -13.444 1.00 83.88 93 ALA A C 1
ATOM 677 O O . ALA A 1 93 ? 18.902 -19.958 -13.721 1.00 83.88 93 ALA A O 1
ATOM 678 N N . HIS A 1 94 ? 19.851 -17.975 -14.224 1.00 79.75 94 HIS A N 1
ATOM 679 C CA . HIS A 1 94 ? 19.134 -17.754 -15.489 1.00 79.75 94 HIS A CA 1
ATOM 680 C C . HIS A 1 94 ? 17.596 -17.759 -15.358 1.00 79.75 94 HIS A C 1
ATOM 682 O O . HIS A 1 94 ? 16.878 -18.156 -16.276 1.00 79.75 94 HIS A O 1
ATOM 688 N N . ASN A 1 95 ? 17.058 -17.331 -14.208 1.00 82.62 95 ASN A N 1
ATOM 689 C CA . ASN A 1 95 ? 15.615 -17.199 -14.031 1.00 82.62 95 ASN A CA 1
ATOM 690 C C . ASN A 1 95 ? 15.050 -15.932 -14.696 1.00 82.62 95 ASN A C 1
ATOM 692 O O . ASN A 1 95 ? 14.777 -14.924 -14.033 1.00 82.62 95 ASN A O 1
ATOM 696 N N . GLU A 1 96 ? 14.789 -16.044 -15.998 1.00 85.75 96 GLU A N 1
ATOM 697 C CA . GLU A 1 96 ? 14.176 -14.993 -16.821 1.00 85.75 96 GLU A CA 1
ATOM 698 C C . GLU A 1 96 ? 12.656 -14.844 -16.614 1.00 85.75 96 GLU A C 1
ATOM 700 O O . GLU A 1 96 ? 12.033 -13.942 -17.172 1.00 85.75 96 GLU A O 1
ATOM 705 N N . TYR A 1 97 ? 12.017 -15.682 -15.785 1.00 88.81 97 TYR A N 1
ATOM 706 C CA . TYR A 1 97 ? 10.603 -15.504 -15.445 1.00 88.81 97 TYR A CA 1
ATOM 707 C C . TYR A 1 97 ? 10.454 -14.291 -14.523 1.00 88.81 97 TYR A C 1
ATOM 709 O O . TYR A 1 97 ? 10.689 -14.366 -13.318 1.00 88.81 97 TYR A O 1
ATOM 717 N N . VAL A 1 98 ? 10.086 -13.147 -15.094 1.00 91.44 98 VAL A N 1
ATOM 718 C CA . VAL A 1 98 ? 9.845 -11.880 -14.385 1.00 91.44 98 VAL A CA 1
ATOM 719 C C . VAL A 1 98 ? 8.353 -11.564 -14.310 1.00 91.44 98 VAL A C 1
ATOM 721 O O . VAL A 1 98 ? 7.568 -12.084 -15.103 1.00 91.44 98 VAL A O 1
ATOM 724 N N . HIS A 1 99 ? 7.943 -10.703 -13.371 1.00 94.38 99 HIS A N 1
ATOM 725 C CA . HIS A 1 99 ? 6.526 -10.385 -13.145 1.00 94.38 99 HIS A CA 1
ATOM 726 C C . HIS A 1 99 ? 5.749 -10.010 -14.419 1.00 94.38 99 HIS A C 1
ATOM 728 O O . HIS A 1 99 ? 4.663 -10.561 -14.583 1.00 94.38 99 HIS A O 1
ATOM 734 N N . PRO A 1 100 ? 6.268 -9.175 -15.349 1.00 91.56 100 PRO A N 1
ATOM 735 C CA . PRO A 1 100 ? 5.572 -8.871 -16.604 1.00 91.56 100 PRO A CA 1
ATOM 736 C C . PRO A 1 100 ? 5.221 -10.106 -17.426 1.00 91.56 100 PRO A C 1
ATOM 738 O O . PRO A 1 100 ? 4.150 -10.166 -18.015 1.00 91.56 100 PRO A O 1
ATOM 741 N N . ILE A 1 101 ? 6.096 -11.114 -17.450 1.00 92.44 101 ILE A N 1
ATOM 742 C CA . ILE A 1 101 ? 5.838 -12.359 -18.180 1.00 92.44 101 ILE A CA 1
ATOM 743 C C . ILE A 1 101 ? 4.733 -13.156 -17.482 1.00 92.44 101 ILE A C 1
ATOM 745 O O . ILE A 1 101 ? 3.860 -13.699 -18.155 1.00 92.44 101 ILE A O 1
ATOM 749 N N . LEU A 1 102 ? 4.747 -13.201 -16.144 1.00 96.19 102 LEU A N 1
ATOM 750 C CA . LEU A 1 102 ? 3.714 -13.885 -15.359 1.00 96.19 102 LEU A CA 1
ATOM 751 C C . LEU A 1 102 ? 2.331 -13.241 -15.542 1.00 96.19 102 LEU A C 1
ATOM 753 O O . LEU A 1 102 ? 1.326 -13.947 -15.576 1.00 96.19 102 LEU A O 1
ATOM 757 N N . GLY A 1 103 ? 2.293 -11.910 -15.656 1.00 94.44 103 GLY A N 1
ATOM 758 C CA . GLY A 1 103 ? 1.075 -11.122 -15.851 1.00 94.44 103 GLY A CA 1
ATOM 759 C C . GLY A 1 103 ? 0.704 -10.862 -17.311 1.00 94.44 103 GLY A C 1
ATOM 760 O O . GLY A 1 103 ? -0.274 -10.163 -17.545 1.00 94.44 103 GLY A O 1
ATOM 761 N N . ASP A 1 104 ? 1.463 -11.386 -18.281 1.00 93.56 104 ASP A N 1
ATOM 762 C CA . ASP A 1 104 ? 1.285 -11.106 -19.718 1.00 93.56 104 ASP A CA 1
ATOM 763 C C . ASP A 1 104 ? 1.276 -9.599 -20.058 1.00 93.56 104 ASP A C 1
ATOM 765 O O . ASP A 1 104 ? 0.524 -9.128 -20.905 1.00 93.56 104 ASP A O 1
ATOM 769 N N . GLY A 1 105 ? 2.047 -8.795 -19.321 1.00 88.81 105 GLY A N 1
ATOM 770 C CA . GLY A 1 105 ? 2.037 -7.332 -19.426 1.00 88.81 105 GLY A CA 1
ATOM 771 C C . GLY A 1 105 ? 0.705 -6.666 -19.044 1.00 88.81 105 GLY A C 1
ATOM 772 O O . GLY A 1 105 ? 0.616 -5.440 -19.044 1.00 88.81 105 GLY A O 1
ATOM 773 N N . ALA A 1 106 ? -0.323 -7.438 -18.685 1.00 92.19 106 ALA A N 1
ATOM 774 C CA . ALA A 1 106 ? -1.633 -6.930 -18.318 1.00 92.19 106 ALA A CA 1
ATOM 775 C C . ALA A 1 106 ? -1.629 -6.359 -16.889 1.00 92.19 106 ALA A C 1
ATOM 777 O O . ALA A 1 106 ? -0.758 -6.709 -16.082 1.00 92.19 106 ALA A O 1
ATOM 778 N N . PRO A 1 107 ? -2.615 -5.511 -16.539 1.00 89.75 107 PRO A N 1
ATOM 779 C CA . PRO A 1 107 ? -2.822 -5.083 -15.163 1.00 89.75 107 PRO A CA 1
ATOM 780 C C . PRO A 1 107 ? -3.092 -6.264 -14.219 1.00 89.75 107 PRO A C 1
ATOM 782 O O . PRO A 1 107 ? -3.861 -7.178 -14.537 1.00 89.75 107 PRO A O 1
ATOM 785 N N . VAL A 1 108 ? -2.500 -6.223 -13.026 1.00 94.38 108 VAL A N 1
ATOM 786 C CA . VAL A 1 108 ? -2.606 -7.280 -12.003 1.00 94.38 108 VAL A CA 1
ATOM 787 C C . VAL A 1 108 ? -3.272 -6.748 -10.735 1.00 94.38 108 VAL A C 1
ATOM 789 O O . VAL A 1 108 ? -3.266 -5.550 -10.485 1.00 94.38 108 VAL A O 1
ATOM 792 N N . ARG A 1 109 ? -3.872 -7.622 -9.921 1.00 93.06 109 ARG A N 1
ATOM 793 C CA . ARG A 1 109 ? -4.361 -7.263 -8.571 1.00 93.06 109 ARG A CA 1
ATOM 794 C C . ARG A 1 109 ? -3.234 -7.182 -7.551 1.00 93.06 109 ARG A C 1
ATOM 796 O O . ARG A 1 109 ? -3.388 -6.543 -6.523 1.00 93.06 109 ARG A O 1
ATOM 803 N N . SER A 1 110 ? -2.150 -7.912 -7.796 1.00 94.25 110 SER A N 1
ATOM 804 C CA . SER A 1 110 ? -1.033 -8.049 -6.870 1.00 94.25 110 SER A CA 1
ATOM 805 C C . SER A 1 110 ? 0.169 -8.650 -7.594 1.00 94.25 110 SER A C 1
ATOM 807 O O . SER A 1 110 ? 0.005 -9.386 -8.571 1.00 94.25 110 SER A O 1
ATOM 809 N N . ALA A 1 111 ? 1.368 -8.369 -7.109 1.00 94.31 111 ALA A N 1
ATOM 810 C CA . ALA A 1 111 ? 2.618 -8.938 -7.590 1.00 94.31 111 ALA A CA 1
ATOM 811 C C . ALA A 1 111 ? 3.652 -8.901 -6.467 1.00 94.31 111 ALA A C 1
ATOM 813 O O . ALA A 1 111 ? 3.586 -8.048 -5.586 1.00 94.31 111 ALA A O 1
ATOM 814 N N . GLY A 1 112 ? 4.615 -9.817 -6.506 1.00 94.56 112 GLY A N 1
ATOM 815 C CA . GLY A 1 112 ? 5.659 -9.840 -5.492 1.00 94.56 112 GLY A CA 1
ATOM 816 C C . GLY A 1 112 ? 6.395 -11.166 -5.394 1.00 94.56 112 GLY A C 1
ATOM 817 O O . GLY A 1 112 ? 6.505 -11.906 -6.382 1.00 94.56 112 GLY A O 1
ATOM 818 N N . GLY A 1 113 ? 6.899 -11.453 -4.198 1.00 95.75 113 GLY A N 1
ATOM 819 C CA . GLY A 1 113 ? 7.473 -12.736 -3.819 1.00 95.75 113 GLY A CA 1
ATOM 820 C C . GLY A 1 113 ? 6.503 -13.594 -3.011 1.00 95.75 113 GLY A C 1
ATOM 821 O O . GLY A 1 113 ? 5.751 -13.086 -2.185 1.00 95.75 113 GLY A O 1
ATOM 822 N N . ILE A 1 114 ? 6.531 -14.905 -3.247 1.00 98.06 114 ILE A N 1
ATOM 823 C CA . ILE A 1 114 ? 5.824 -15.912 -2.454 1.00 98.06 114 ILE A CA 1
ATOM 824 C C . ILE A 1 114 ? 6.805 -16.997 -2.013 1.00 98.06 114 ILE A C 1
ATOM 826 O O . ILE A 1 114 ? 7.559 -17.533 -2.822 1.00 98.06 114 ILE A O 1
ATOM 830 N N . THR A 1 115 ? 6.793 -17.334 -0.728 1.00 98.50 115 THR A N 1
ATOM 831 C CA . THR A 1 115 ? 7.533 -18.468 -0.164 1.00 98.50 115 THR A CA 1
ATOM 832 C C . THR A 1 115 ? 6.544 -19.386 0.528 1.00 98.50 115 THR A C 1
ATOM 834 O O . THR A 1 115 ? 5.835 -18.944 1.427 1.00 98.50 115 THR A O 1
ATOM 837 N N . VAL A 1 116 ? 6.488 -20.654 0.128 1.00 98.06 116 VAL A N 1
ATOM 838 C CA . VAL A 1 116 ? 5.576 -21.644 0.719 1.00 98.06 116 VAL A CA 1
ATOM 839 C C . VAL A 1 116 ? 6.407 -22.674 1.473 1.00 98.06 116 VAL A C 1
ATOM 841 O O . VAL A 1 116 ? 7.254 -23.336 0.880 1.00 98.06 116 VAL A O 1
ATOM 844 N N . THR A 1 117 ? 6.163 -22.826 2.770 1.00 98.31 117 THR A N 1
ATOM 845 C CA . THR A 1 117 ? 6.717 -23.902 3.596 1.00 98.31 117 THR A CA 1
ATOM 846 C C . THR A 1 117 ? 5.641 -24.952 3.820 1.00 98.31 117 THR A C 1
ATOM 848 O O . THR A 1 117 ? 4.527 -24.640 4.249 1.00 98.31 117 THR A O 1
ATOM 851 N N . HIS A 1 118 ? 5.970 -26.204 3.522 1.00 96.75 118 HIS A N 1
ATOM 852 C CA . HIS A 1 118 ? 5.050 -27.335 3.611 1.00 96.75 118 HIS A CA 1
ATOM 853 C C . HIS A 1 118 ? 5.772 -28.660 3.877 1.00 96.75 118 HIS A C 1
ATOM 855 O O . HIS A 1 118 ? 6.976 -28.778 3.619 1.00 96.75 118 HIS A O 1
ATOM 861 N N . ASP A 1 119 ? 5.019 -29.644 4.380 1.00 92.75 119 ASP A N 1
ATOM 862 C CA . ASP A 1 119 ? 5.414 -31.048 4.500 1.00 92.75 119 ASP A CA 1
ATOM 863 C C . ASP A 1 119 ? 4.424 -31.978 3.768 1.00 92.75 119 ASP A C 1
ATOM 865 O O . ASP A 1 119 ? 3.319 -32.261 4.224 1.00 92.75 119 ASP A O 1
ATOM 869 N N . ARG A 1 120 ? 4.835 -32.502 2.606 1.00 78.44 120 ARG A N 1
ATOM 870 C CA . ARG A 1 120 ? 4.031 -33.359 1.707 1.00 78.44 120 ARG A CA 1
ATOM 871 C C . ARG A 1 120 ? 2.714 -32.718 1.241 1.00 78.44 120 ARG A C 1
ATOM 873 O O . ARG A 1 120 ? 2.622 -32.337 0.084 1.00 78.44 120 ARG A O 1
ATOM 880 N N . ALA A 1 121 ? 1.709 -32.645 2.113 1.00 81.88 121 ALA A N 1
ATOM 881 C CA . ALA A 1 121 ? 0.345 -32.214 1.811 1.00 81.88 121 ALA A CA 1
ATOM 882 C C . ALA A 1 121 ? -0.143 -31.036 2.669 1.00 81.88 121 ALA A C 1
ATOM 884 O O . ALA A 1 121 ? -1.222 -30.506 2.408 1.00 81.88 121 ALA A O 1
ATOM 885 N N . ARG A 1 122 ? 0.609 -30.620 3.696 1.00 90.06 122 ARG A N 1
ATOM 886 C CA . ARG A 1 122 ? 0.184 -29.540 4.589 1.00 90.06 122 ARG A CA 1
ATOM 887 C C . ARG A 1 122 ? 1.076 -28.317 4.425 1.00 90.06 122 ARG A C 1
ATOM 889 O O . ARG A 1 122 ? 2.282 -28.367 4.640 1.00 90.06 122 ARG A O 1
ATOM 896 N N . VAL A 1 123 ? 0.452 -27.190 4.093 1.00 96.94 123 VAL A N 1
ATOM 897 C CA . VAL A 1 123 ? 1.093 -25.872 4.116 1.00 96.94 123 VAL A CA 1
ATOM 898 C C . VAL A 1 123 ? 1.170 -25.399 5.567 1.00 96.94 123 VAL A C 1
ATOM 900 O O . VAL A 1 123 ? 0.149 -25.267 6.238 1.00 96.94 123 VAL A O 1
ATOM 903 N N . SER A 1 124 ? 2.384 -25.172 6.065 1.00 96.75 124 SER A N 1
ATOM 904 C CA . SER A 1 124 ? 2.633 -24.692 7.429 1.00 96.75 124 SER A CA 1
ATOM 905 C C . SER A 1 124 ? 2.867 -23.186 7.486 1.00 96.75 124 SER A C 1
ATOM 907 O O . SER A 1 124 ? 2.599 -22.570 8.516 1.00 96.75 124 SER A O 1
ATOM 909 N N . ARG A 1 125 ? 3.347 -22.583 6.389 1.00 98.00 125 ARG A N 1
ATOM 910 C CA . ARG A 1 125 ? 3.566 -21.137 6.286 1.00 98.00 125 ARG A CA 1
ATOM 911 C C . ARG A 1 125 ? 3.557 -20.674 4.833 1.00 98.00 125 ARG A C 1
ATOM 913 O O . ARG A 1 125 ? 4.131 -21.335 3.975 1.00 98.00 125 ARG A O 1
ATOM 920 N N . VAL A 1 126 ? 2.983 -19.506 4.575 1.00 98.31 126 VAL A N 1
ATOM 921 C CA . VAL A 1 126 ? 3.133 -18.762 3.323 1.00 98.31 126 VAL A CA 1
ATOM 922 C C . VAL A 1 126 ? 3.617 -17.362 3.660 1.00 98.31 126 VAL A C 1
ATOM 924 O O . VAL A 1 126 ? 2.977 -16.666 4.437 1.00 98.31 126 VAL A O 1
ATOM 927 N N . VAL A 1 127 ? 4.746 -16.949 3.096 1.00 98.19 127 VAL A N 1
ATOM 928 C CA . VAL A 1 127 ? 5.274 -15.588 3.237 1.00 98.19 127 VAL A CA 1
ATOM 929 C C . VAL A 1 127 ? 5.093 -14.855 1.917 1.00 98.19 127 VAL A C 1
ATOM 931 O O . VAL A 1 127 ? 5.505 -15.365 0.875 1.00 98.19 127 VAL A O 1
ATOM 934 N N . LEU A 1 128 ? 4.478 -13.678 1.973 1.00 97.12 128 LEU A N 1
ATOM 935 C CA . LEU A 1 128 ? 4.310 -12.761 0.854 1.00 97.12 128 LEU A CA 1
ATOM 936 C C . LEU A 1 128 ? 5.138 -11.503 1.091 1.00 97.12 128 LEU A C 1
ATOM 938 O O . LEU A 1 128 ? 5.142 -10.966 2.194 1.00 97.12 128 LEU A O 1
ATOM 942 N N . ASP A 1 129 ? 5.773 -11.000 0.043 1.00 94.00 129 ASP A N 1
ATOM 943 C CA . ASP A 1 129 ? 6.416 -9.689 0.033 1.00 94.00 129 ASP A CA 1
ATOM 944 C C . ASP A 1 129 ? 6.042 -8.952 -1.257 1.00 94.00 129 ASP A C 1
ATOM 946 O O . ASP A 1 129 ? 5.785 -9.580 -2.286 1.00 94.00 129 ASP A O 1
ATOM 950 N N . ALA A 1 130 ? 5.982 -7.623 -1.207 1.00 91.00 130 ALA A N 1
ATOM 951 C CA . ALA A 1 130 ? 5.499 -6.803 -2.318 1.00 91.00 130 ALA A CA 1
ATOM 952 C C . ALA A 1 130 ? 6.599 -6.432 -3.330 1.00 91.00 130 ALA A C 1
ATOM 954 O O . ALA A 1 130 ? 6.442 -5.483 -4.100 1.00 91.00 130 ALA A O 1
ATOM 955 N N . GLU A 1 131 ? 7.730 -7.149 -3.347 1.00 88.44 131 GLU A N 1
ATOM 956 C CA . GLU A 1 131 ? 8.859 -6.805 -4.209 1.00 88.44 131 GLU A CA 1
ATOM 957 C C . GLU A 1 131 ? 8.544 -7.131 -5.680 1.00 88.44 131 GLU A C 1
ATOM 959 O O . GLU A 1 131 ? 8.727 -8.255 -6.164 1.00 88.44 131 GLU A O 1
ATOM 964 N N . SER A 1 132 ? 8.112 -6.114 -6.424 1.00 86.50 132 SER A N 1
ATOM 965 C CA . SER A 1 132 ? 7.994 -6.163 -7.878 1.00 86.50 132 SER A CA 1
ATOM 966 C C . SER A 1 132 ? 8.583 -4.915 -8.522 1.00 86.50 132 SER A C 1
ATOM 968 O O . SER A 1 132 ? 8.102 -3.802 -8.326 1.00 86.50 132 SER A O 1
ATOM 970 N N . ARG A 1 133 ? 9.584 -5.113 -9.389 1.00 79.38 133 ARG A N 1
ATOM 971 C CA . ARG A 1 133 ? 10.197 -4.026 -10.172 1.00 79.38 133 ARG A CA 1
ATOM 972 C C . ARG A 1 133 ? 9.280 -3.472 -11.266 1.00 79.38 133 ARG A C 1
ATOM 974 O O . ARG A 1 133 ? 9.579 -2.420 -11.818 1.00 79.38 133 ARG A O 1
ATOM 981 N N . SER A 1 134 ? 8.204 -4.181 -11.611 1.00 82.00 134 SER A N 1
ATOM 982 C CA . SER A 1 134 ? 7.400 -3.878 -12.803 1.00 82.00 134 SER A CA 1
ATOM 983 C C . SER A 1 134 ? 5.971 -3.431 -12.514 1.00 82.00 134 SER A C 1
ATOM 985 O O . SER A 1 134 ? 5.378 -2.812 -13.392 1.00 82.00 134 SER A O 1
ATOM 987 N N . TYR A 1 135 ? 5.432 -3.729 -11.328 1.00 82.69 135 TYR A N 1
ATOM 988 C CA . TYR A 1 135 ? 4.035 -3.447 -10.973 1.00 82.69 135 TYR A CA 1
ATOM 989 C C . TYR A 1 135 ? 3.855 -2.485 -9.788 1.00 82.69 135 TYR A C 1
ATOM 991 O O . TYR A 1 135 ? 2.729 -2.113 -9.502 1.00 82.69 135 TYR A O 1
ATOM 999 N N . CYS A 1 136 ? 4.923 -2.034 -9.122 1.00 79.94 136 CYS A N 1
ATOM 1000 C CA . CYS A 1 136 ? 4.843 -1.034 -8.040 1.00 79.94 136 CYS A CA 1
ATOM 1001 C C . CYS A 1 136 ? 3.795 -1.318 -6.972 1.00 79.94 136 CYS A C 1
ATOM 1003 O O . CYS A 1 136 ? 2.923 -0.515 -6.662 1.00 79.94 136 CYS A O 1
ATOM 1005 N N . THR A 1 137 ? 3.915 -2.512 -6.425 1.00 82.06 137 THR A N 1
ATOM 1006 C CA . THR A 1 137 ? 3.086 -3.054 -5.363 1.00 82.06 137 THR A CA 1
ATOM 1007 C C . THR A 1 137 ? 3.636 -2.674 -3.988 1.00 82.06 137 THR A C 1
ATOM 1009 O O . THR A 1 137 ? 4.849 -2.593 -3.807 1.00 82.06 137 THR A O 1
ATOM 1012 N N . ALA A 1 138 ? 2.742 -2.483 -3.016 1.00 83.56 138 ALA A N 1
ATOM 1013 C CA . ALA A 1 138 ? 3.052 -2.268 -1.596 1.00 83.56 138 ALA A CA 1
ATOM 1014 C C . ALA A 1 138 ? 2.472 -3.405 -0.729 1.00 83.56 138 ALA A C 1
ATOM 1016 O O . ALA A 1 138 ? 1.818 -4.306 -1.263 1.00 83.56 138 ALA A O 1
ATOM 1017 N N . ALA A 1 139 ? 2.705 -3.418 0.585 1.00 85.06 139 ALA A N 1
ATOM 1018 C CA . ALA A 1 139 ? 2.224 -4.508 1.446 1.00 85.06 139 ALA A CA 1
ATOM 1019 C C . ALA A 1 139 ? 0.689 -4.658 1.385 1.00 85.06 139 ALA A C 1
ATOM 1021 O O . ALA A 1 139 ? 0.154 -5.767 1.337 1.00 85.06 139 ALA A O 1
ATOM 1022 N N . GLU A 1 140 ? -0.010 -3.536 1.263 1.00 83.00 140 GLU A N 1
ATOM 1023 C CA . GLU A 1 140 ? -1.460 -3.391 1.143 1.00 83.00 140 GLU A CA 1
ATOM 1024 C C . GLU A 1 140 ? -1.974 -4.060 -0.142 1.00 83.00 140 GLU A C 1
ATOM 1026 O O . GLU A 1 140 ? -3.015 -4.724 -0.143 1.00 83.00 140 GLU A O 1
ATOM 1031 N N . SER A 1 141 ? -1.180 -4.006 -1.219 1.00 86.62 141 SER A N 1
ATOM 1032 C CA . SER A 1 141 ? -1.485 -4.661 -2.500 1.00 86.62 141 SER A CA 1
ATOM 1033 C C . SER A 1 141 ? -1.522 -6.191 -2.418 1.00 86.62 141 SER A C 1
ATOM 1035 O O . SER A 1 141 ? -1.946 -6.862 -3.362 1.00 86.62 141 SER A O 1
ATOM 1037 N N . LEU A 1 142 ? -1.063 -6.783 -1.310 1.00 92.94 142 LEU A N 1
ATOM 1038 C CA . LEU A 1 142 ? -1.075 -8.230 -1.103 1.00 92.94 142 LEU A CA 1
ATOM 1039 C C . LEU A 1 142 ? -2.413 -8.723 -0.535 1.00 92.94 142 LEU A C 1
ATOM 1041 O O . LEU A 1 142 ? -2.664 -9.929 -0.579 1.00 92.94 142 LEU A O 1
ATOM 1045 N N . ARG A 1 143 ? -3.311 -7.834 -0.075 1.00 91.25 143 ARG A N 1
ATOM 1046 C CA . ARG A 1 143 ? -4.639 -8.208 0.461 1.00 91.25 143 ARG A CA 1
ATOM 1047 C C . ARG A 1 143 ? -5.444 -9.110 -0.497 1.00 91.25 143 ARG A C 1
ATOM 1049 O O . ARG A 1 143 ? -5.950 -10.137 -0.033 1.00 91.25 143 ARG A O 1
ATOM 1056 N N . PRO A 1 144 ? -5.537 -8.836 -1.817 1.00 92.62 144 PRO A N 1
ATOM 1057 C CA . PRO A 1 144 ? -6.211 -9.739 -2.754 1.00 92.62 144 PRO A CA 1
ATOM 1058 C C . PRO A 1 144 ? -5.562 -11.127 -2.827 1.00 92.62 144 PRO A C 1
ATOM 1060 O O . PRO A 1 144 ? -6.266 -12.133 -2.912 1.00 92.62 144 PRO A O 1
ATOM 1063 N N . THR A 1 145 ? -4.231 -11.201 -2.737 1.00 96.19 145 THR A N 1
ATOM 1064 C CA . THR A 1 145 ? -3.485 -12.470 -2.740 1.00 96.19 145 THR A CA 1
ATOM 1065 C C . THR A 1 145 ? -3.734 -13.260 -1.464 1.00 96.19 145 THR A C 1
ATOM 1067 O O . THR A 1 145 ? -3.978 -14.461 -1.533 1.00 96.19 145 THR A O 1
ATOM 1070 N N . VAL A 1 146 ? -3.771 -12.597 -0.304 1.00 96.19 146 VAL A N 1
ATOM 1071 C CA . VAL A 1 146 ? -4.154 -13.227 0.969 1.00 96.19 146 VAL A CA 1
ATOM 1072 C C . VAL A 1 146 ? -5.553 -13.843 0.862 1.00 96.19 146 VAL A C 1
ATOM 1074 O O . VAL A 1 146 ? -5.749 -14.994 1.252 1.00 96.19 146 VAL A O 1
ATOM 1077 N N . ARG A 1 147 ? -6.527 -13.125 0.280 1.00 94.56 147 ARG A N 1
ATOM 1078 C CA . ARG A 1 147 ? -7.881 -13.664 0.049 1.00 94.56 147 ARG A CA 1
ATOM 1079 C C . ARG A 1 147 ? -7.871 -14.873 -0.889 1.00 94.56 147 ARG A C 1
ATOM 1081 O O . ARG A 1 147 ? -8.526 -15.867 -0.583 1.00 94.56 147 ARG A O 1
ATOM 1088 N N . ALA A 1 148 ? -7.112 -14.811 -1.984 1.00 95.62 148 ALA A N 1
ATOM 1089 C CA . ALA A 1 148 ? -6.983 -15.921 -2.927 1.00 95.62 148 ALA A CA 1
ATOM 1090 C C . ALA A 1 148 ? -6.377 -17.171 -2.264 1.00 95.62 148 ALA A C 1
ATOM 1092 O O . ALA A 1 148 ? -6.921 -18.261 -2.410 1.00 95.62 148 ALA A O 1
ATOM 1093 N N . LEU A 1 149 ? -5.316 -17.020 -1.466 1.00 97.38 149 LEU A N 1
ATOM 1094 C CA . LEU A 1 149 ? -4.690 -18.130 -0.737 1.00 97.38 149 LEU A CA 1
ATOM 1095 C C . LEU A 1 149 ? -5.640 -18.768 0.283 1.00 97.38 149 LEU A C 1
ATOM 1097 O O . LEU A 1 149 ? -5.699 -19.991 0.395 1.00 97.38 149 LEU A O 1
ATOM 1101 N N . ARG A 1 150 ? -6.433 -17.957 0.994 1.00 96.94 150 ARG A N 1
ATOM 1102 C CA . ARG A 1 150 ? -7.468 -18.474 1.902 1.00 96.94 150 ARG A CA 1
ATOM 1103 C C . ARG A 1 150 ? -8.539 -19.260 1.153 1.00 96.94 150 ARG A C 1
ATOM 1105 O O . ARG A 1 150 ? -8.942 -20.321 1.617 1.00 96.94 150 ARG A O 1
ATOM 1112 N N . ALA A 1 151 ? -8.962 -18.779 -0.017 1.00 94.75 151 ALA A N 1
ATOM 1113 C CA . ALA A 1 151 ? -9.910 -19.498 -0.869 1.00 94.75 151 ALA A CA 1
ATOM 1114 C C . ALA A 1 151 ? -9.345 -20.834 -1.392 1.00 94.75 151 ALA A C 1
ATOM 1116 O O . ALA A 1 151 ? -10.107 -21.770 -1.607 1.00 94.75 151 ALA A O 1
ATOM 1117 N N . MET A 1 152 ? -8.020 -20.947 -1.531 1.00 95.31 152 MET A N 1
ATOM 1118 C CA . MET A 1 152 ? -7.327 -22.202 -1.860 1.00 95.31 152 MET A CA 1
ATOM 1119 C C . MET A 1 152 ? -7.181 -23.161 -0.666 1.00 95.31 152 MET A C 1
ATOM 1121 O O . MET A 1 152 ? -6.697 -24.274 -0.853 1.00 95.31 152 MET A O 1
ATOM 1125 N N . GLY A 1 153 ? -7.576 -22.752 0.546 1.00 95.19 153 GLY A N 1
ATOM 1126 C CA . GLY A 1 153 ? -7.494 -23.566 1.763 1.00 95.19 153 GLY A CA 1
ATOM 1127 C C . GLY A 1 153 ? -6.271 -23.296 2.645 1.00 95.19 153 GLY A C 1
ATOM 1128 O O . GLY A 1 153 ? -6.008 -24.075 3.558 1.00 95.19 153 GLY A O 1
ATOM 1129 N N . VAL A 1 154 ? -5.508 -22.221 2.407 1.00 96.25 154 VAL A N 1
ATOM 1130 C CA . VAL A 1 154 ? -4.421 -21.826 3.317 1.00 96.25 154 VAL A CA 1
ATOM 1131 C C . VAL A 1 154 ? -5.012 -21.183 4.572 1.00 96.25 154 VAL A C 1
ATOM 1133 O O . VAL A 1 154 ? -5.743 -20.193 4.497 1.00 96.25 154 VAL A O 1
ATOM 1136 N N . GLU A 1 155 ? -4.660 -21.723 5.737 1.00 96.00 155 GLU A N 1
ATOM 1137 C CA . GLU A 1 155 ? -5.083 -21.191 7.032 1.00 96.00 155 GLU A CA 1
ATOM 1138 C C . GLU A 1 155 ? -4.634 -19.738 7.221 1.00 96.00 155 GLU A C 1
ATOM 1140 O O . GLU A 1 155 ? -3.484 -19.390 6.953 1.00 96.00 155 GLU A O 1
ATOM 1145 N N . ALA A 1 156 ? -5.522 -18.881 7.738 1.00 93.25 156 ALA A N 1
ATOM 1146 C CA . ALA A 1 156 ? -5.243 -17.448 7.872 1.00 93.25 156 ALA A CA 1
ATOM 1147 C C . ALA A 1 156 ? -3.989 -17.170 8.721 1.00 93.25 156 ALA A C 1
ATOM 1149 O O . ALA A 1 156 ? -3.175 -16.329 8.353 1.00 93.25 156 ALA A O 1
ATOM 1150 N N . GLY A 1 157 ? -3.795 -17.926 9.809 1.00 94.50 157 GLY A N 1
ATOM 1151 C CA . GLY A 1 157 ? -2.618 -17.812 10.677 1.00 94.50 157 GLY A CA 1
ATOM 1152 C C . GLY A 1 157 ? -1.312 -18.332 10.062 1.00 94.50 157 GLY A C 1
ATOM 1153 O O . GLY A 1 157 ? -0.247 -18.098 10.624 1.00 94.50 157 GLY A O 1
ATOM 1154 N N . ALA A 1 158 ? -1.371 -19.028 8.921 1.00 96.81 158 ALA A N 1
ATOM 1155 C CA . ALA A 1 158 ? -0.188 -19.484 8.196 1.00 96.81 158 ALA A CA 1
ATOM 1156 C C . ALA A 1 158 ? 0.334 -18.436 7.197 1.00 96.81 158 ALA A C 1
ATOM 1158 O O . ALA A 1 158 ? 1.455 -18.583 6.711 1.00 96.81 158 ALA A O 1
ATOM 1159 N N . ILE A 1 159 ? -0.445 -17.396 6.876 1.00 98.12 159 ILE A N 1
ATOM 1160 C CA . ILE A 1 159 ? -0.072 -16.369 5.897 1.00 98.12 159 ILE A CA 1
ATOM 1161 C C . ILE A 1 159 ? 0.593 -15.194 6.616 1.00 98.12 159 ILE A C 1
ATOM 1163 O O . ILE A 1 159 ? 0.014 -14.583 7.508 1.00 98.12 159 ILE A O 1
ATOM 1167 N N . VAL A 1 160 ? 1.806 -14.853 6.195 1.00 97.00 160 VAL A N 1
ATOM 1168 C CA . VAL A 1 160 ? 2.589 -13.727 6.704 1.00 97.00 160 VAL A CA 1
ATOM 1169 C C . VAL A 1 160 ? 2.844 -12.762 5.556 1.00 97.00 160 VAL A C 1
ATOM 1171 O O . VAL A 1 160 ? 3.364 -13.163 4.518 1.00 97.00 160 VAL A O 1
ATOM 1174 N N . VAL A 1 161 ? 2.502 -11.491 5.748 1.00 94.12 161 VAL A N 1
ATOM 1175 C CA . VAL A 1 161 ? 2.855 -10.409 4.824 1.00 94.12 161 VAL A CA 1
ATOM 1176 C C . VAL A 1 161 ? 4.060 -9.666 5.395 1.00 94.12 161 VAL A C 1
ATOM 1178 O O . VAL A 1 161 ? 3.986 -9.102 6.483 1.00 94.12 161 VAL A O 1
ATOM 1181 N N . GLU A 1 162 ? 5.179 -9.683 4.678 1.00 90.75 162 GLU A N 1
ATOM 1182 C CA . GLU A 1 162 ? 6.359 -8.892 5.011 1.00 90.75 162 GLU A CA 1
ATOM 1183 C C . GLU A 1 162 ? 6.248 -7.506 4.368 1.00 90.75 162 GLU A C 1
ATOM 1185 O O . GLU A 1 162 ? 6.322 -7.357 3.147 1.00 90.75 162 GLU A O 1
ATOM 1190 N N . GLY A 1 163 ? 6.120 -6.475 5.205 1.00 67.31 163 GLY A N 1
ATOM 1191 C CA . GLY A 1 163 ? 6.135 -5.069 4.797 1.00 67.31 163 GLY A CA 1
ATOM 1192 C C . GLY A 1 163 ? 7.537 -4.564 4.468 1.00 67.31 163 GLY A C 1
ATOM 1193 O O . GLY A 1 163 ? 7.987 -3.574 5.039 1.00 67.31 163 GLY A O 1
ATOM 1194 N N . ARG A 1 164 ? 8.278 -5.261 3.598 1.00 60.22 164 ARG A N 1
ATOM 1195 C CA . ARG A 1 164 ? 9.570 -4.744 3.134 1.00 60.22 164 ARG A CA 1
ATOM 1196 C C . ARG A 1 164 ? 9.309 -3.501 2.280 1.00 60.22 164 ARG A C 1
ATOM 1198 O O . ARG A 1 164 ? 8.624 -3.630 1.264 1.00 60.22 164 ARG A O 1
ATOM 1205 N N . PRO A 1 165 ? 9.854 -2.325 2.636 1.00 52.94 165 PRO A N 1
ATOM 1206 C CA . PRO A 1 165 ? 9.738 -1.152 1.788 1.00 52.94 165 PRO A CA 1
ATOM 1207 C C . PRO A 1 165 ? 10.481 -1.434 0.482 1.00 52.94 165 PRO A C 1
ATOM 1209 O O . PRO A 1 165 ? 11.698 -1.623 0.473 1.00 52.94 165 PRO A O 1
ATOM 1212 N N . PHE A 1 166 ? 9.750 -1.490 -0.628 1.00 58.03 166 PHE A N 1
ATOM 1213 C CA . PHE A 1 166 ? 10.345 -1.502 -1.956 1.00 58.03 166 PHE A CA 1
ATOM 1214 C C . PHE A 1 166 ? 10.048 -0.166 -2.629 1.00 58.03 166 PHE A C 1
ATOM 1216 O O . PHE A 1 166 ? 8.897 0.176 -2.884 1.00 58.03 166 PHE A O 1
ATOM 1223 N N . ALA A 1 167 ? 11.102 0.598 -2.918 1.00 48.34 167 ALA A N 1
ATOM 1224 C CA . ALA A 1 167 ? 10.987 1.835 -3.669 1.00 48.34 167 ALA A CA 1
ATOM 1225 C C . ALA A 1 167 ? 10.795 1.501 -5.150 1.00 48.34 167 ALA A C 1
ATOM 1227 O O . ALA A 1 167 ? 11.752 1.396 -5.921 1.00 48.34 167 ALA A O 1
ATOM 1228 N N . CYS A 1 168 ? 9.540 1.376 -5.571 1.00 58.28 168 CYS A N 1
ATOM 1229 C CA . CYS A 1 168 ? 9.239 1.761 -6.933 1.00 58.28 168 CYS A CA 1
ATOM 1230 C C . CYS A 1 168 ? 9.521 3.256 -7.039 1.00 58.28 168 CYS A C 1
ATOM 1232 O O . CYS A 1 168 ? 8.769 4.071 -6.517 1.00 58.28 168 CYS A O 1
ATOM 1234 N N . VAL A 1 169 ? 10.619 3.627 -7.697 1.00 46.47 169 VAL A N 1
ATOM 1235 C CA . VAL A 1 169 ? 10.757 5.004 -8.159 1.00 46.47 169 VAL A CA 1
ATOM 1236 C C . VAL A 1 169 ? 9.649 5.186 -9.191 1.00 46.47 169 VAL A C 1
ATOM 1238 O O . VAL A 1 169 ? 9.688 4.619 -10.292 1.00 46.47 169 VAL A O 1
ATOM 1241 N N . GLU A 1 170 ? 8.586 5.875 -8.792 1.00 47.38 170 GLU A N 1
ATOM 1242 C CA . GLU A 1 170 ? 7.586 6.364 -9.720 1.00 47.38 170 GLU A CA 1
ATOM 1243 C C . GLU A 1 170 ? 8.299 7.275 -10.719 1.00 47.38 170 GLU A C 1
ATOM 1245 O O . GLU A 1 170 ? 8.659 8.408 -10.431 1.00 47.38 170 GLU A O 1
ATOM 1250 N N . THR A 1 171 ? 8.507 6.777 -11.929 1.00 44.19 171 THR A N 1
ATOM 1251 C CA . THR A 1 171 ? 8.481 7.638 -13.107 1.00 44.19 171 THR A CA 1
ATOM 1252 C C . THR A 1 171 ? 7.029 7.616 -13.566 1.00 44.19 171 THR A C 1
ATOM 1254 O O . THR A 1 171 ? 6.665 6.960 -14.540 1.00 44.19 171 THR A O 1
ATOM 1257 N N . GLY A 1 172 ? 6.170 8.187 -12.719 1.00 43.38 172 GLY A N 1
ATOM 1258 C CA . GLY A 1 172 ? 4.767 8.447 -13.002 1.00 43.38 172 GLY A CA 1
ATOM 1259 C C . GLY A 1 172 ? 4.636 9.771 -13.747 1.00 43.38 172 GLY A C 1
ATOM 1260 O O . GLY A 1 172 ? 5.612 10.502 -13.918 1.00 43.38 172 GLY A O 1
ATOM 1261 N N . GLY A 1 173 ? 3.427 10.087 -14.200 1.00 51.38 173 GLY A N 1
ATOM 1262 C CA . GLY A 1 173 ? 3.097 11.428 -14.678 1.00 51.38 173 GLY A CA 1
ATOM 1263 C C . GL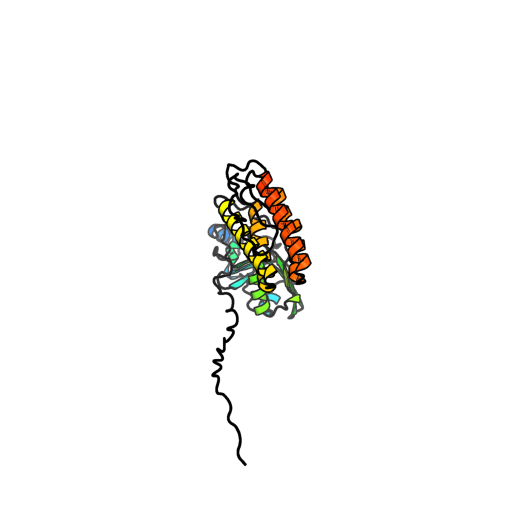Y A 1 173 ? 3.394 12.515 -13.630 1.00 51.38 173 GLY A C 1
ATOM 1264 O O . GLY A 1 173 ? 3.943 12.233 -12.565 1.00 51.38 173 GLY A O 1
ATOM 1265 N N . PRO A 1 174 ? 3.049 13.782 -13.910 1.00 51.41 174 PRO A N 1
ATOM 1266 C CA . PRO A 1 174 ? 3.328 14.856 -12.967 1.00 51.41 174 PRO A CA 1
ATOM 1267 C C . PRO A 1 174 ? 2.764 14.498 -11.579 1.00 51.41 174 PRO A C 1
ATOM 1269 O O . PRO A 1 174 ? 1.629 14.014 -11.510 1.00 51.41 174 PRO A O 1
ATOM 1272 N N . PRO A 1 175 ? 3.537 14.705 -10.495 1.00 63.62 175 PRO A N 1
ATOM 1273 C CA . PRO A 1 175 ? 3.119 14.366 -9.138 1.00 63.62 175 PRO A CA 1
ATOM 1274 C C . PRO A 1 175 ? 1.721 14.912 -8.847 1.00 63.62 175 PRO A C 1
ATOM 1276 O O . PRO A 1 175 ? 1.388 16.033 -9.261 1.00 63.62 175 PRO A O 1
ATOM 1279 N N . LYS A 1 176 ? 0.904 14.137 -8.113 1.00 77.50 176 LYS A N 1
ATOM 1280 C CA . LYS A 1 176 ? -0.378 14.634 -7.591 1.00 77.50 176 LYS A CA 1
ATOM 1281 C C . LYS A 1 176 ? -0.113 15.975 -6.912 1.00 77.50 176 LYS A C 1
ATOM 1283 O O . LYS A 1 176 ? 0.879 16.138 -6.211 1.00 77.50 176 LYS A O 1
ATOM 1288 N N . ARG A 1 177 ? -0.962 16.973 -7.136 1.00 87.81 177 ARG A N 1
ATOM 1289 C CA . ARG A 1 177 ? -0.801 18.268 -6.459 1.00 87.81 177 ARG A CA 1
ATOM 1290 C C . ARG A 1 177 ? -1.368 18.171 -5.045 1.00 87.81 177 ARG A C 1
ATOM 1292 O O . ARG A 1 177 ? -2.322 17.432 -4.820 1.00 87.81 177 ARG A O 1
ATOM 1299 N N . TYR A 1 178 ? -0.855 18.985 -4.125 1.00 90.62 178 TYR A N 1
ATOM 1300 C CA . TYR A 1 178 ? -1.376 19.071 -2.753 1.00 90.62 178 TYR A CA 1
ATOM 1301 C C . TYR A 1 178 ? -2.881 19.358 -2.698 1.00 90.62 178 TYR A C 1
ATOM 1303 O O . TYR A 1 178 ? -3.548 18.859 -1.808 1.00 90.62 178 TYR A O 1
ATOM 1311 N N . GLY A 1 179 ? -3.440 20.130 -3.639 1.00 89.94 179 GLY A N 1
ATOM 1312 C CA . GLY A 1 179 ? -4.861 20.511 -3.620 1.00 89.94 179 GLY A CA 1
ATOM 1313 C C . GLY A 1 179 ? -5.821 19.313 -3.502 1.00 89.94 179 GLY A C 1
ATOM 1314 O O . GLY A 1 179 ? -6.549 19.233 -2.512 1.00 89.94 179 GLY A O 1
ATOM 1315 N N . PRO A 1 180 ? -5.821 18.373 -4.467 1.00 90.50 180 PRO A N 1
ATOM 1316 C CA . PRO A 1 180 ? -6.626 17.154 -4.378 1.00 90.50 180 PRO A CA 1
ATOM 1317 C C . PRO A 1 180 ? -6.339 16.297 -3.137 1.00 90.50 180 PRO A C 1
ATOM 1319 O O . PRO A 1 180 ? -7.286 15.878 -2.478 1.00 90.50 180 PRO A O 1
ATOM 1322 N N . VAL A 1 181 ? -5.062 16.087 -2.791 1.00 91.31 181 VAL A N 1
ATOM 1323 C CA . VAL A 1 181 ? -4.656 15.241 -1.650 1.00 91.31 181 VAL A CA 1
ATOM 1324 C C . VAL A 1 181 ? -5.146 15.836 -0.325 1.00 91.31 181 VAL A C 1
ATOM 1326 O O . VAL A 1 181 ? -5.865 15.185 0.424 1.00 91.31 181 VAL A O 1
ATOM 1329 N N . MET A 1 182 ? -4.875 17.118 -0.073 1.00 95.56 182 MET A N 1
ATOM 1330 C CA . MET A 1 182 ? -5.309 17.814 1.145 1.00 95.56 182 MET A CA 1
ATOM 1331 C C . MET A 1 182 ? -6.833 17.946 1.247 1.00 95.56 182 MET A C 1
ATOM 1333 O O . MET A 1 182 ? -7.371 17.973 2.350 1.00 95.56 182 MET A O 1
ATOM 1337 N N . SER A 1 183 ? -7.545 18.003 0.116 1.00 94.50 183 SER A N 1
ATOM 1338 C CA . SER A 1 183 ? -9.016 18.002 0.115 1.00 94.50 183 SER A CA 1
ATOM 1339 C C . SER A 1 183 ? -9.587 16.646 0.543 1.00 94.50 183 SER A C 1
ATOM 1341 O O . SER A 1 183 ? -10.596 16.605 1.249 1.00 94.50 183 SER A O 1
ATOM 1343 N N . ALA A 1 184 ? -8.954 15.542 0.129 1.00 95.31 184 ALA A N 1
ATOM 1344 C CA . ALA A 1 184 ? -9.327 14.197 0.563 1.00 95.31 184 ALA A CA 1
ATOM 1345 C C . ALA A 1 184 ? -9.033 14.003 2.059 1.00 95.31 184 ALA A C 1
ATOM 1347 O O . ALA A 1 184 ? -9.958 13.697 2.814 1.00 95.31 184 ALA A O 1
ATOM 1348 N N . ILE A 1 185 ? -7.812 14.341 2.495 1.00 97.25 185 ILE A N 1
ATOM 1349 C CA . ILE A 1 185 ? -7.393 14.338 3.908 1.00 97.25 185 ILE A CA 1
ATOM 1350 C C . ILE A 1 185 ? -8.385 15.126 4.768 1.00 97.25 185 ILE A C 1
ATOM 1352 O O . ILE A 1 185 ? -8.895 14.605 5.757 1.00 97.25 185 ILE A O 1
ATOM 1356 N N . GLY A 1 186 ? -8.714 16.364 4.380 1.00 97.12 186 GLY A N 1
ATOM 1357 C CA . GLY A 1 186 ? -9.646 17.207 5.131 1.00 97.12 186 GLY A CA 1
ATOM 1358 C C . GLY A 1 186 ? -11.025 16.564 5.289 1.00 97.12 186 GLY A C 1
ATOM 1359 O O . GLY A 1 186 ? -11.556 16.501 6.398 1.00 97.12 186 GLY A O 1
ATOM 1360 N N . ARG A 1 187 ? -11.583 16.006 4.206 1.00 97.62 187 ARG A N 1
ATOM 1361 C CA . ARG A 1 187 ? -12.897 15.348 4.254 1.00 97.62 187 ARG A CA 1
ATOM 1362 C C . ARG A 1 187 ? -12.892 14.068 5.092 1.00 97.62 187 ARG A C 1
ATOM 1364 O O . ARG A 1 187 ? -13.856 13.827 5.823 1.00 97.62 187 ARG A O 1
ATOM 1371 N N . ARG A 1 188 ? -11.840 13.253 5.008 1.00 98.19 188 ARG A N 1
ATOM 1372 C CA . ARG A 1 188 ? -11.721 12.038 5.829 1.00 98.19 188 ARG A CA 1
ATOM 1373 C C . ARG A 1 188 ? -11.526 12.379 7.298 1.00 98.19 188 ARG A C 1
ATOM 1375 O O . ARG A 1 188 ? -12.221 11.821 8.138 1.00 98.19 188 ARG A O 1
ATOM 1382 N N . PHE A 1 189 ? -10.697 13.376 7.611 1.00 98.44 189 PHE A N 1
ATOM 1383 C CA . PHE A 1 189 ? -10.525 13.869 8.979 1.00 98.44 189 PHE A CA 1
ATOM 1384 C C . PHE A 1 189 ? -11.840 14.408 9.565 1.00 98.44 189 PHE A C 1
ATOM 1386 O O . PHE A 1 189 ? -12.196 14.072 10.695 1.00 98.44 189 PHE A O 1
ATOM 1393 N N . GLU A 1 190 ? -12.621 15.169 8.790 1.00 98.31 190 GLU A N 1
ATOM 1394 C CA . GLU A 1 190 ? -13.966 15.590 9.202 1.00 98.31 190 GLU A CA 1
ATOM 1395 C C . GLU A 1 190 ? -14.876 14.386 9.492 1.00 98.31 190 GLU A C 1
ATOM 1397 O O . GLU A 1 190 ? -15.521 14.316 10.544 1.00 98.31 190 GLU A O 1
ATOM 1402 N N . THR A 1 191 ? -14.934 13.429 8.562 1.00 98.56 191 THR A N 1
ATOM 1403 C CA . THR A 1 191 ? -15.824 12.262 8.662 1.00 98.56 191 THR A CA 1
ATOM 1404 C C . THR A 1 191 ? -15.448 11.384 9.853 1.00 98.56 191 THR A C 1
ATOM 1406 O O . THR A 1 191 ? -16.326 10.992 10.625 1.00 98.56 191 THR A O 1
ATOM 1409 N N . LEU A 1 192 ? -14.150 11.168 10.071 1.00 98.50 192 LEU A N 1
ATOM 1410 C CA . LEU A 1 192 ? -13.587 10.521 11.250 1.00 98.50 192 LEU A CA 1
ATOM 1411 C C . LEU A 1 192 ? -14.020 11.229 12.539 1.00 98.50 192 LEU A C 1
ATOM 1413 O O . LEU A 1 192 ? -14.538 10.587 13.453 1.00 98.50 192 LEU A O 1
ATOM 1417 N N . GLY A 1 193 ? -13.879 12.555 12.608 1.00 98.25 193 GLY A N 1
ATOM 1418 C CA . GLY A 1 193 ? -14.304 13.342 13.766 1.00 98.25 193 GLY A CA 1
ATOM 1419 C C . GLY A 1 193 ? -15.801 13.194 14.056 1.00 98.25 193 GLY A C 1
ATOM 1420 O O . GLY A 1 193 ? -16.199 12.975 15.203 1.00 98.25 193 GLY A O 1
ATOM 1421 N N . ARG A 1 194 ? -16.645 13.237 13.015 1.00 98.38 194 ARG A N 1
ATOM 1422 C CA . ARG A 1 194 ? -18.093 12.983 13.136 1.00 98.38 194 ARG A CA 1
ATOM 1423 C C . ARG A 1 194 ? -18.384 11.555 13.604 1.00 98.38 194 ARG A C 1
ATOM 1425 O O . ARG A 1 194 ? -19.272 11.360 14.435 1.00 98.38 194 ARG A O 1
ATOM 1432 N N . ALA A 1 195 ? -17.642 10.564 13.112 1.00 98.56 195 ALA A N 1
ATOM 1433 C CA . ALA A 1 195 ? -17.790 9.170 13.515 1.00 98.56 195 ALA A CA 1
ATOM 1434 C C . ALA A 1 195 ? -17.410 8.955 14.989 1.00 98.56 195 ALA A C 1
ATOM 1436 O O . ALA A 1 195 ? -18.167 8.307 15.715 1.00 98.56 195 ALA A O 1
ATOM 1437 N N . ILE A 1 196 ? -16.310 9.559 15.456 1.00 98.31 196 ILE A N 1
ATOM 1438 C CA . ILE A 1 196 ? -15.888 9.548 16.867 1.00 98.31 196 ILE A CA 1
ATOM 1439 C C . ILE A 1 196 ? -16.958 10.199 17.750 1.00 98.31 196 ILE A C 1
ATOM 1441 O O . ILE A 1 196 ? -17.400 9.590 18.726 1.00 98.31 196 ILE A O 1
ATOM 1445 N N . ALA A 1 197 ? -17.435 11.397 17.386 1.00 97.62 197 ALA A N 1
ATOM 1446 C CA . ALA A 1 197 ? -18.468 12.112 18.140 1.00 97.62 197 ALA A CA 1
ATOM 1447 C C . ALA A 1 197 ? -19.776 11.305 18.248 1.00 97.62 197 ALA A C 1
ATOM 1449 O O . ALA A 1 197 ? -20.407 11.261 19.305 1.00 97.62 197 ALA A O 1
ATOM 1450 N N . ALA A 1 198 ? -20.150 10.606 17.173 1.00 98.06 198 ALA A N 1
ATOM 1451 C CA . ALA A 1 198 ? -21.319 9.732 17.127 1.00 98.06 198 ALA A CA 1
ATOM 1452 C C . ALA A 1 198 ? -21.072 8.319 17.695 1.00 98.06 198 ALA A C 1
ATOM 1454 O O . ALA A 1 198 ? -21.987 7.495 17.673 1.00 98.06 198 ALA A O 1
ATOM 1455 N N . ARG A 1 199 ? -19.856 8.011 18.175 1.00 97.88 199 ARG A N 1
ATOM 1456 C CA . ARG A 1 199 ? -19.423 6.673 18.627 1.00 97.88 199 ARG A CA 1
ATOM 1457 C C . ARG A 1 199 ? -19.667 5.564 17.592 1.00 97.88 199 ARG A C 1
ATOM 1459 O O . ARG A 1 199 ? -19.946 4.419 17.945 1.00 97.88 199 ARG A O 1
ATOM 1466 N N . ARG A 1 200 ? -19.568 5.900 16.304 1.00 98.44 200 ARG A N 1
ATOM 1467 C CA . ARG A 1 200 ? -19.633 4.950 15.185 1.00 98.44 200 ARG A CA 1
ATOM 1468 C C . ARG A 1 200 ? -18.240 4.373 14.938 1.00 98.44 200 ARG A C 1
ATOM 1470 O O . ARG A 1 200 ? -17.590 4.733 13.963 1.00 98.44 200 ARG A O 1
ATOM 1477 N N . TRP A 1 201 ? -17.780 3.520 15.849 1.00 97.12 201 TRP A N 1
ATOM 1478 C CA . TRP A 1 201 ? -16.392 3.046 15.907 1.00 97.12 201 TRP A CA 1
ATOM 1479 C C . TRP A 1 201 ? -15.924 2.341 14.640 1.00 97.12 201 TRP A C 1
ATOM 1481 O O . TRP A 1 201 ? -14.806 2.570 14.212 1.00 97.12 201 TRP A O 1
ATOM 1491 N N . GLU A 1 202 ? -16.786 1.554 14.004 1.00 95.75 202 GLU A N 1
ATOM 1492 C CA . GLU A 1 202 ? -16.453 0.859 12.760 1.00 95.75 202 GLU A CA 1
ATOM 1493 C C . GLU A 1 202 ? -16.240 1.841 11.595 1.00 95.75 202 GLU A C 1
ATOM 1495 O O . GLU A 1 202 ? -15.384 1.622 10.748 1.00 95.75 202 GLU A O 1
ATOM 1500 N N . LEU A 1 203 ? -16.991 2.950 11.565 1.00 96.62 203 LEU A N 1
ATOM 1501 C CA . LEU A 1 203 ? -16.765 4.015 10.584 1.00 96.62 203 LEU A CA 1
ATOM 1502 C C . LEU A 1 203 ? -15.525 4.843 10.941 1.00 96.62 203 LEU A C 1
ATOM 1504 O O . LEU A 1 203 ? -14.800 5.255 10.048 1.00 96.62 203 LEU A O 1
ATOM 1508 N N . ALA A 1 204 ? -15.284 5.088 12.230 1.00 98.12 204 ALA A N 1
ATOM 1509 C CA . ALA A 1 204 ? -14.085 5.789 12.678 1.00 98.12 204 ALA A CA 1
ATOM 1510 C C . ALA A 1 204 ? -12.813 5.002 12.327 1.00 98.12 204 ALA A C 1
ATOM 1512 O O . ALA A 1 204 ? -11.842 5.595 11.887 1.00 98.12 204 ALA A O 1
ATOM 1513 N N . ASP A 1 205 ? -12.831 3.680 12.476 1.00 95.50 205 ASP A N 1
ATOM 1514 C CA . ASP A 1 205 ? -11.715 2.809 12.101 1.00 95.50 205 ASP A CA 1
ATOM 1515 C C . ASP A 1 205 ? -11.450 2.861 10.587 1.00 95.50 205 ASP A C 1
ATOM 1517 O O . ASP A 1 205 ? -10.334 3.150 10.164 1.00 95.50 205 ASP A O 1
ATOM 1521 N N . TYR A 1 206 ? -12.508 2.724 9.777 1.00 92.06 206 TYR A N 1
ATOM 1522 C CA . TYR A 1 206 ? -12.426 2.832 8.316 1.00 92.06 206 TYR A CA 1
ATOM 1523 C C . TYR A 1 206 ? -11.876 4.187 7.842 1.00 92.06 206 TYR A C 1
ATOM 1525 O O . TYR A 1 206 ? -10.936 4.243 7.055 1.00 92.06 206 TYR A O 1
ATOM 1533 N N . GLU A 1 207 ? -12.443 5.300 8.320 1.00 97.88 207 GLU A N 1
ATOM 1534 C CA . GLU A 1 207 ? -12.000 6.636 7.897 1.00 97.88 207 GLU A CA 1
ATOM 1535 C C . GLU A 1 207 ? -10.586 6.957 8.386 1.00 97.88 207 GLU A C 1
ATOM 1537 O O . GLU A 1 207 ? -9.881 7.722 7.735 1.00 97.88 207 GLU A O 1
ATOM 1542 N N . LEU A 1 208 ? -10.159 6.384 9.515 1.00 94.31 208 LEU A N 1
ATOM 1543 C CA . LEU A 1 208 ? -8.795 6.532 10.006 1.00 94.31 208 LEU A CA 1
ATOM 1544 C C . LEU A 1 208 ? -7.785 5.780 9.133 1.00 94.31 208 LEU A C 1
ATOM 1546 O O . LEU A 1 208 ? -6.722 6.335 8.851 1.00 94.31 208 LEU A O 1
ATOM 1550 N N . GLU A 1 209 ? -8.096 4.550 8.717 1.00 84.94 209 GLU A N 1
ATOM 1551 C CA . GLU A 1 209 ? -7.257 3.778 7.791 1.00 84.94 209 GLU A CA 1
ATOM 1552 C C . GLU A 1 209 ? -7.063 4.557 6.487 1.00 84.94 209 GLU A C 1
ATOM 1554 O O . GLU A 1 209 ? -5.940 4.886 6.114 1.00 84.94 209 GLU A O 1
ATOM 1559 N N . GLU A 1 210 ? -8.163 4.974 5.865 1.00 90.75 210 GLU A N 1
ATOM 1560 C CA . GLU A 1 210 ? -8.126 5.692 4.594 1.00 90.75 210 GLU A CA 1
ATOM 1561 C C . GLU A 1 210 ? -7.458 7.075 4.695 1.00 90.75 210 GLU A C 1
ATOM 1563 O O . GLU A 1 210 ? -6.755 7.511 3.785 1.00 90.75 210 GLU A O 1
ATOM 1568 N N . LEU A 1 211 ? -7.672 7.790 5.805 1.00 94.44 211 LEU A N 1
ATOM 1569 C CA . LEU A 1 211 ? -6.967 9.040 6.089 1.00 94.44 211 LEU A CA 1
ATOM 1570 C C . LEU A 1 211 ? -5.456 8.811 6.204 1.00 94.44 211 LEU A C 1
ATOM 1572 O O . LEU A 1 211 ? -4.677 9.655 5.764 1.00 94.44 211 LEU A O 1
ATOM 1576 N N . THR A 1 212 ? -5.045 7.701 6.819 1.00 85.31 212 THR A N 1
ATOM 1577 C CA . THR A 1 212 ? -3.631 7.350 6.984 1.00 85.31 212 THR A CA 1
ATOM 1578 C C . THR A 1 212 ? -2.983 7.075 5.629 1.00 85.31 212 THR A C 1
ATOM 1580 O O . THR A 1 212 ? -1.906 7.607 5.370 1.00 85.31 212 THR A O 1
ATOM 1583 N N . GLU A 1 213 ? -3.668 6.354 4.738 1.00 77.62 213 GLU A N 1
ATOM 1584 C CA . GLU A 1 213 ? -3.207 6.126 3.361 1.00 77.62 213 GLU A CA 1
ATOM 1585 C C . GLU A 1 213 ? -3.022 7.450 2.593 1.00 77.62 213 GLU A C 1
ATOM 1587 O O . GLU A 1 213 ? -1.965 7.689 2.007 1.00 77.62 213 GLU A O 1
ATOM 1592 N N . ASP A 1 214 ? -3.996 8.368 2.657 1.00 85.12 214 ASP A N 1
ATOM 1593 C CA . ASP A 1 214 ? -3.884 9.681 2.001 1.00 85.12 214 ASP A CA 1
ATOM 1594 C C . ASP A 1 214 ? -2.720 10.525 2.575 1.00 85.12 214 ASP A C 1
ATOM 1596 O O . ASP A 1 214 ? -2.049 11.265 1.846 1.00 85.12 214 ASP A O 1
ATOM 1600 N N . LEU A 1 215 ? -2.458 10.428 3.885 1.00 84.75 215 LEU A N 1
ATOM 1601 C CA . LEU A 1 215 ? -1.336 11.111 4.543 1.00 84.75 215 LEU A CA 1
ATOM 1602 C C . LEU A 1 215 ? 0.025 10.547 4.111 1.00 84.75 215 LEU A C 1
ATOM 1604 O O . LEU A 1 215 ? 0.987 11.308 4.000 1.00 84.75 215 LEU A O 1
ATOM 1608 N N . GLU A 1 216 ? 0.113 9.248 3.830 1.00 81.69 216 GLU A N 1
ATOM 1609 C CA . GLU A 1 216 ? 1.323 8.603 3.307 1.00 81.69 216 GLU A CA 1
ATOM 1610 C C . GLU A 1 216 ? 1.622 8.997 1.850 1.00 81.69 216 GLU A C 1
ATOM 1612 O O . GLU A 1 216 ? 2.788 8.994 1.440 1.00 81.69 216 GLU A O 1
ATOM 1617 N N . GLU A 1 217 ? 0.611 9.421 1.081 1.00 77.69 217 GLU A N 1
ATOM 1618 C CA . GLU A 1 217 ? 0.802 9.982 -0.263 1.00 77.69 217 GLU A CA 1
ATOM 1619 C C . GLU A 1 217 ? 1.337 11.426 -0.252 1.00 77.69 217 GLU A C 1
ATOM 1621 O O . GLU A 1 217 ? 2.014 11.854 -1.194 1.00 77.69 217 GLU A O 1
ATOM 1626 N N . LEU A 1 218 ? 1.048 12.206 0.797 1.00 83.75 218 LEU A N 1
ATOM 1627 C CA . LEU A 1 218 ? 1.359 13.640 0.858 1.00 83.75 218 LEU A CA 1
ATOM 1628 C C . LEU A 1 218 ? 2.850 13.991 0.633 1.00 83.75 218 LEU A C 1
ATOM 1630 O O . LEU A 1 218 ? 3.118 14.964 -0.082 1.00 83.75 218 LEU A O 1
ATOM 1634 N N . PRO A 1 219 ? 3.843 13.234 1.150 1.00 81.06 219 PRO A N 1
ATOM 1635 C CA . PRO A 1 219 ? 5.262 13.478 0.878 1.00 81.06 219 PRO A CA 1
ATOM 1636 C C . PRO A 1 219 ? 5.670 13.330 -0.594 1.00 81.06 219 PRO A C 1
ATOM 1638 O O . PRO A 1 219 ? 6.747 13.794 -0.967 1.00 81.06 219 PRO A O 1
ATOM 1641 N N . LEU A 1 220 ? 4.853 12.656 -1.409 1.00 77.81 220 LEU A N 1
ATOM 1642 C CA . LEU A 1 220 ? 5.099 12.415 -2.835 1.00 77.81 220 LEU A CA 1
ATOM 1643 C C . LEU A 1 220 ? 4.388 13.444 -3.728 1.00 77.81 220 LEU A C 1
ATOM 1645 O O . LEU A 1 220 ? 4.650 13.523 -4.931 1.00 77.81 220 LEU A O 1
ATOM 1649 N N . ALA A 1 221 ? 3.484 14.236 -3.154 1.00 80.25 221 ALA A N 1
ATOM 1650 C CA . ALA A 1 221 ? 2.711 15.229 -3.873 1.00 80.25 221 ALA A CA 1
ATOM 1651 C C . ALA A 1 221 ? 3.504 16.532 -4.095 1.00 80.25 221 ALA A C 1
ATOM 1653 O O . ALA A 1 221 ? 4.358 16.927 -3.303 1.00 80.25 221 ALA A O 1
ATOM 1654 N N . ALA A 1 222 ? 3.194 17.249 -5.176 1.00 83.88 222 ALA A N 1
ATOM 1655 C CA . ALA A 1 222 ? 3.767 18.558 -5.455 1.00 83.88 222 ALA A CA 1
ATOM 1656 C C . ALA A 1 222 ? 3.023 19.662 -4.680 1.00 83.88 222 ALA A C 1
ATOM 1658 O O . ALA A 1 222 ? 1.812 19.850 -4.900 1.00 83.88 222 ALA A O 1
ATOM 1659 N N . PRO A 1 223 ? 3.716 20.441 -3.828 1.00 86.62 223 PRO A N 1
ATOM 1660 C CA . PRO A 1 223 ? 3.119 21.590 -3.162 1.00 86.62 223 PRO A CA 1
ATOM 1661 C C . PRO A 1 223 ? 2.776 22.701 -4.171 1.00 86.62 223 PRO A C 1
ATOM 1663 O O . PRO A 1 223 ? 3.309 22.741 -5.288 1.00 86.62 223 PRO A O 1
ATOM 1666 N N . PRO A 1 224 ? 1.860 23.626 -3.832 1.00 86.00 224 PRO A N 1
ATOM 1667 C CA . PRO A 1 224 ? 1.630 24.796 -4.669 1.00 86.00 224 PRO A CA 1
ATOM 1668 C C . PRO A 1 224 ? 2.884 25.692 -4.682 1.00 86.00 224 PRO A C 1
ATOM 1670 O O . PRO A 1 224 ? 3.579 25.759 -3.670 1.00 86.00 224 PRO A O 1
ATOM 1673 N N . PRO A 1 225 ? 3.139 26.463 -5.759 1.00 86.88 225 PRO A N 1
ATOM 1674 C CA . PRO A 1 225 ? 4.330 27.316 -5.862 1.00 86.88 225 PRO A CA 1
ATOM 1675 C C . PRO A 1 225 ? 4.504 28.333 -4.727 1.00 86.88 225 PRO A C 1
ATOM 1677 O O . PRO A 1 225 ? 5.606 28.810 -4.510 1.00 86.88 225 PRO A O 1
ATOM 1680 N N . SER A 1 226 ? 3.425 28.673 -4.015 1.00 87.81 226 SER A N 1
ATOM 1681 C CA . SER A 1 226 ? 3.435 29.581 -2.862 1.00 87.81 226 SER A CA 1
ATOM 1682 C C . SER A 1 226 ? 3.998 28.969 -1.571 1.00 87.81 226 SER A C 1
ATOM 1684 O O . SER A 1 226 ? 4.037 29.654 -0.557 1.00 87.81 226 SER A O 1
ATOM 1686 N N . VAL A 1 227 ? 4.294 27.667 -1.548 1.00 87.88 227 VAL A N 1
ATOM 1687 C CA . VAL A 1 227 ? 4.869 26.979 -0.384 1.00 87.88 227 VAL A CA 1
ATOM 1688 C C . VAL A 1 227 ? 6.360 26.806 -0.637 1.00 87.88 227 VAL A C 1
ATOM 1690 O O . VAL A 1 227 ? 6.758 26.177 -1.613 1.00 87.88 227 VAL A O 1
ATOM 1693 N N . HIS A 1 228 ? 7.177 27.390 0.239 1.00 85.31 228 HIS A N 1
ATOM 1694 C CA . HIS A 1 228 ? 8.630 27.503 0.057 1.00 85.31 228 HIS A CA 1
ATOM 1695 C C . HIS A 1 228 ? 9.447 26.723 1.097 1.00 85.31 228 HIS A C 1
ATOM 1697 O O . HIS A 1 228 ? 10.670 26.828 1.120 1.00 85.31 228 HIS A O 1
ATOM 1703 N N . ILE A 1 229 ? 8.780 25.955 1.958 1.00 84.00 229 ILE A N 1
ATOM 1704 C CA . ILE A 1 229 ? 9.408 25.113 2.978 1.00 84.00 229 ILE A CA 1
ATOM 1705 C C . ILE A 1 229 ? 9.311 23.637 2.587 1.00 84.00 229 ILE A C 1
ATOM 1707 O O . ILE A 1 229 ? 8.340 23.225 1.948 1.00 84.00 229 ILE A O 1
ATOM 1711 N N . ASP A 1 230 ? 10.304 22.840 2.984 1.00 80.69 230 ASP A N 1
ATOM 1712 C CA . ASP A 1 230 ? 10.249 21.387 2.815 1.00 80.69 230 ASP A CA 1
ATOM 1713 C C . ASP A 1 230 ? 9.383 20.759 3.915 1.00 80.69 230 ASP A C 1
ATOM 1715 O O . ASP A 1 230 ? 9.795 20.633 5.068 1.00 80.69 230 ASP A O 1
ATOM 1719 N N . LEU A 1 231 ? 8.161 20.377 3.544 1.00 81.06 231 LEU A N 1
ATOM 1720 C CA . LEU A 1 231 ? 7.207 19.700 4.424 1.00 81.06 231 LEU A CA 1
ATOM 1721 C C . LEU A 1 231 ? 7.331 18.175 4.382 1.00 81.06 231 LEU A C 1
ATOM 1723 O O . LEU A 1 231 ? 6.701 17.500 5.193 1.00 81.06 231 LEU A O 1
ATOM 1727 N N . ALA A 1 232 ? 8.113 17.606 3.460 1.00 78.88 232 ALA A N 1
ATOM 1728 C CA . ALA A 1 232 ? 8.132 16.164 3.244 1.00 78.88 232 ALA A CA 1
ATOM 1729 C C . ALA A 1 232 ? 8.599 15.360 4.479 1.00 78.88 232 ALA A C 1
ATOM 1731 O O . ALA A 1 232 ? 8.023 14.299 4.731 1.00 78.88 232 ALA A O 1
ATOM 1732 N N . PRO A 1 233 ? 9.587 15.814 5.284 1.00 77.06 233 PRO A N 1
ATOM 1733 C CA . PRO A 1 233 ? 9.938 15.147 6.538 1.00 77.06 233 PRO A CA 1
ATOM 1734 C C . PRO A 1 233 ? 8.788 15.137 7.552 1.00 77.06 233 PRO A C 1
ATOM 1736 O O . PRO A 1 233 ? 8.486 14.082 8.104 1.00 77.06 233 PRO A O 1
ATOM 1739 N N . ALA A 1 234 ? 8.121 16.279 7.748 1.00 78.94 234 ALA A N 1
ATOM 1740 C CA . ALA A 1 234 ? 6.988 16.395 8.665 1.00 78.94 234 ALA A CA 1
ATOM 1741 C C . ALA A 1 234 ? 5.804 15.532 8.200 1.00 78.94 234 ALA A C 1
ATOM 1743 O O . ALA A 1 234 ? 5.239 14.780 8.989 1.00 78.94 234 ALA A O 1
ATOM 1744 N N . ALA A 1 235 ? 5.492 15.558 6.901 1.00 81.00 235 ALA A N 1
ATOM 1745 C CA . ALA A 1 235 ? 4.440 14.736 6.310 1.00 81.00 235 ALA A CA 1
ATOM 1746 C C . ALA A 1 235 ? 4.716 13.228 6.465 1.00 81.00 235 ALA A C 1
ATOM 1748 O O . ALA A 1 235 ? 3.797 12.477 6.772 1.00 81.00 235 ALA A O 1
ATOM 1749 N N . ARG A 1 236 ? 5.975 12.775 6.332 1.00 80.19 236 ARG A N 1
ATOM 1750 C CA . ARG A 1 236 ? 6.348 11.362 6.556 1.00 80.19 236 ARG A CA 1
ATOM 1751 C C . ARG A 1 236 ? 6.198 10.919 8.011 1.00 80.19 236 ARG A C 1
ATOM 1753 O O . ARG A 1 236 ? 5.876 9.763 8.256 1.00 80.19 236 ARG A O 1
ATOM 1760 N N . ALA A 1 237 ? 6.475 11.804 8.965 1.00 76.12 237 ALA A N 1
ATOM 1761 C CA . ALA A 1 237 ? 6.382 11.485 10.389 1.00 76.12 237 ALA A CA 1
ATOM 1762 C C . ALA A 1 237 ? 4.929 11.479 10.896 1.00 76.12 237 ALA A C 1
ATOM 1764 O O . ALA A 1 237 ? 4.589 10.728 11.813 1.00 76.12 237 ALA A O 1
ATOM 1765 N N . PHE A 1 238 ? 4.063 12.280 10.269 1.00 90.44 238 PHE A N 1
ATOM 1766 C CA . PHE A 1 238 ? 2.710 12.556 10.743 1.00 90.44 238 PHE A CA 1
ATOM 1767 C C . PHE A 1 238 ? 1.853 11.300 11.015 1.00 90.44 238 PHE A C 1
ATOM 1769 O O . PHE A 1 238 ? 1.275 11.230 12.106 1.00 90.44 238 PHE A O 1
ATOM 1776 N N . PRO A 1 239 ? 1.776 10.284 10.122 1.00 84.44 239 PRO A N 1
ATOM 1777 C CA . PRO A 1 239 ? 1.027 9.055 10.404 1.00 84.44 239 PRO A CA 1
ATOM 1778 C C . PRO A 1 239 ? 1.467 8.365 11.703 1.00 84.44 239 PRO A C 1
ATOM 1780 O O . PRO A 1 239 ? 0.651 8.056 12.575 1.00 84.44 239 PRO A O 1
ATOM 1783 N N . GLY A 1 240 ? 2.777 8.182 11.879 1.00 76.62 240 GLY A N 1
ATOM 1784 C CA . GLY A 1 240 ? 3.333 7.505 13.050 1.00 76.62 240 GLY A CA 1
ATOM 1785 C C . GLY A 1 240 ? 3.136 8.290 14.348 1.00 76.62 240 GLY A C 1
ATOM 1786 O O . GLY A 1 240 ? 2.830 7.700 15.385 1.00 76.62 240 GLY A O 1
ATOM 1787 N N . GLU A 1 241 ? 3.283 9.613 14.298 1.00 86.69 241 GLU A N 1
ATOM 1788 C CA . GLU A 1 241 ? 3.243 10.467 15.490 1.00 86.69 241 GLU A CA 1
ATOM 1789 C C . GLU A 1 241 ? 1.816 10.809 15.935 1.00 86.69 241 GLU A C 1
ATOM 1791 O O . GLU A 1 241 ? 1.517 10.777 17.132 1.00 86.69 241 GLU A O 1
ATOM 1796 N N . HIS A 1 242 ? 0.917 11.093 14.989 1.00 92.75 242 HIS A N 1
ATOM 1797 C CA . HIS A 1 242 ? -0.405 11.647 15.292 1.00 92.75 242 HIS A CA 1
ATOM 1798 C C . HIS A 1 242 ? -1.560 10.689 14.992 1.00 92.75 242 HIS A C 1
ATOM 1800 O O . HIS A 1 242 ? -2.549 10.706 15.729 1.00 92.75 242 HIS A O 1
ATOM 1806 N N . MET A 1 243 ? -1.443 9.810 13.988 1.00 93.50 243 MET A N 1
ATOM 1807 C CA . MET A 1 243 ? -2.497 8.823 13.703 1.00 93.50 243 MET A CA 1
ATOM 1808 C C . MET A 1 243 ? -2.387 7.593 14.602 1.00 93.50 243 MET A C 1
ATOM 1810 O O . MET A 1 243 ? -3.408 7.098 15.074 1.00 93.50 243 MET A O 1
ATOM 1814 N N . ALA A 1 244 ? -1.180 7.134 14.953 1.00 89.75 244 ALA A N 1
ATOM 1815 C CA . ALA A 1 244 ? -1.029 5.940 15.791 1.00 89.75 244 ALA A CA 1
ATOM 1816 C C . ALA A 1 244 ? -1.685 6.050 17.193 1.00 89.75 244 ALA A C 1
ATOM 1818 O O . ALA A 1 244 ? -2.315 5.083 17.634 1.00 89.75 244 ALA A O 1
ATOM 1819 N N . PRO A 1 245 ? -1.590 7.177 17.935 1.00 92.94 245 PRO A N 1
ATOM 1820 C CA . PRO A 1 245 ? -2.340 7.349 19.182 1.00 92.94 245 PRO A CA 1
ATOM 1821 C C . PRO A 1 245 ? -3.859 7.346 18.981 1.00 92.94 245 PRO A C 1
ATOM 1823 O O . PRO A 1 245 ? -4.577 6.783 19.811 1.00 92.94 245 PRO A O 1
ATOM 1826 N N . LEU A 1 246 ? -4.334 7.940 17.881 1.00 97.19 246 LEU A N 1
ATOM 1827 C CA . LEU A 1 246 ? -5.749 7.986 17.528 1.00 97.19 246 LEU A CA 1
ATOM 1828 C C . LEU A 1 246 ? -6.279 6.589 17.177 1.00 97.19 246 LEU A C 1
ATOM 1830 O O . LEU A 1 246 ? -7.306 6.190 17.720 1.00 97.19 246 LEU A O 1
ATOM 1834 N N . ALA A 1 247 ? -5.525 5.807 16.399 1.00 94.44 247 ALA A N 1
ATOM 1835 C CA . ALA A 1 247 ? -5.825 4.410 16.072 1.00 94.44 247 ALA A CA 1
ATOM 1836 C C . ALA A 1 247 ? -6.007 3.564 17.322 1.00 94.44 247 ALA A C 1
ATOM 1838 O O . ALA A 1 247 ? -7.047 2.941 17.518 1.00 94.44 247 ALA A O 1
ATOM 1839 N N . ARG A 1 248 ? -5.046 3.647 18.246 1.00 96.44 248 ARG A N 1
ATOM 1840 C CA . ARG A 1 248 ? -5.127 2.946 19.530 1.00 96.44 248 ARG A CA 1
ATOM 1841 C C . ARG A 1 248 ? -6.372 3.332 20.338 1.00 96.44 248 ARG A C 1
ATOM 1843 O O . ARG A 1 248 ? -6.897 2.504 21.077 1.00 96.44 248 ARG A O 1
ATOM 1850 N N . ALA A 1 249 ? -6.816 4.586 20.271 1.00 98.19 249 ALA A N 1
ATOM 1851 C CA . ALA A 1 249 ? -8.006 5.037 20.987 1.00 98.19 249 ALA A CA 1
ATOM 1852 C C . ALA A 1 249 ? -9.313 4.583 20.314 1.00 98.19 249 ALA A C 1
ATOM 1854 O O . ALA A 1 249 ? -10.234 4.161 21.016 1.00 98.19 249 ALA A O 1
ATOM 1855 N N . VAL A 1 250 ? -9.372 4.624 18.979 1.00 97.12 250 VAL A N 1
ATOM 1856 C CA . VAL A 1 250 ? -10.502 4.129 18.175 1.00 97.12 250 VAL A CA 1
ATOM 1857 C C . VAL A 1 250 ? -10.668 2.617 18.344 1.00 97.12 250 VAL A C 1
ATOM 1859 O O . VAL A 1 250 ? -11.775 2.168 18.640 1.00 97.12 250 VAL A O 1
ATOM 1862 N N . GLU A 1 251 ? -9.576 1.851 18.291 1.00 95.94 251 GLU A N 1
ATOM 1863 C CA . GLU A 1 251 ? -9.559 0.398 18.520 1.00 95.94 251 GLU A CA 1
ATOM 1864 C C . GLU A 1 251 ? -10.130 0.038 19.901 1.00 95.94 251 GLU A C 1
ATOM 1866 O O . GLU A 1 251 ? -10.986 -0.839 20.038 1.00 95.94 251 GLU A O 1
ATOM 1871 N N . ARG A 1 252 ? -9.719 0.776 20.942 1.00 98.06 252 ARG A N 1
ATOM 1872 C CA . ARG A 1 252 ? -10.246 0.611 22.307 1.00 98.06 252 ARG A CA 1
ATOM 1873 C C . ARG A 1 252 ? -11.644 1.194 22.509 1.00 98.06 252 ARG A C 1
ATOM 1875 O O . ARG A 1 252 ? -12.197 1.040 23.598 1.00 98.06 252 ARG A O 1
ATOM 1882 N N . ARG A 1 253 ? -12.214 1.862 21.499 1.00 98.00 253 ARG A N 1
ATOM 1883 C CA . ARG A 1 253 ? -13.506 2.566 21.569 1.00 98.00 253 ARG A CA 1
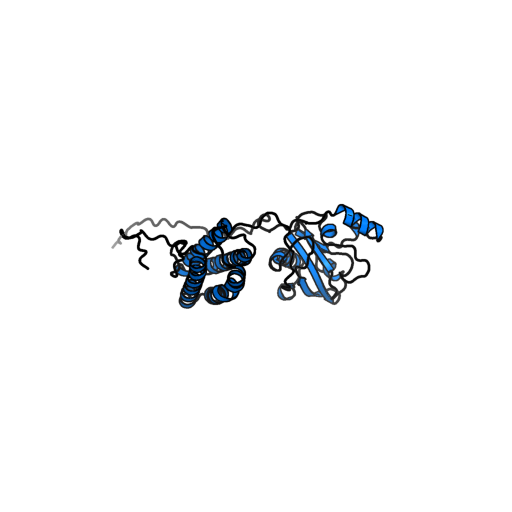ATOM 1884 C C . ARG A 1 253 ? -13.559 3.582 22.718 1.00 98.00 253 ARG A C 1
ATOM 1886 O O . ARG A 1 253 ? -14.599 3.799 23.344 1.00 98.00 253 ARG A O 1
ATOM 1893 N N . ASP A 1 254 ? -12.414 4.191 23.016 1.00 98.44 254 ASP A N 1
ATOM 1894 C CA . ASP A 1 254 ? -12.234 5.138 24.110 1.00 98.44 254 ASP A CA 1
ATOM 1895 C C . ASP A 1 254 ? -12.496 6.556 23.599 1.00 98.44 254 ASP A C 1
ATOM 1897 O O . ASP A 1 254 ? -11.623 7.204 23.024 1.00 98.44 254 ASP A O 1
ATOM 1901 N N . ALA A 1 255 ? -13.723 7.042 23.800 1.00 96.81 255 ALA A N 1
ATOM 1902 C CA . ALA A 1 255 ? -14.147 8.354 23.314 1.00 96.81 255 ALA A CA 1
ATOM 1903 C C . ALA A 1 255 ? -13.312 9.513 23.867 1.00 96.81 255 ALA A C 1
ATOM 1905 O O . ALA A 1 255 ? -13.069 10.485 23.148 1.00 96.81 255 ALA A O 1
ATOM 1906 N N . THR A 1 256 ? -12.856 9.415 25.115 1.00 98.06 256 THR A N 1
ATOM 1907 C CA . THR A 1 256 ? -12.054 10.467 25.744 1.00 98.06 256 THR A CA 1
ATOM 1908 C C . THR A 1 256 ? -10.663 10.499 25.125 1.00 98.06 256 THR A C 1
ATOM 1910 O O . THR A 1 256 ? -10.216 11.556 24.674 1.00 98.06 256 THR A O 1
ATOM 1913 N N . ALA A 1 257 ? -10.002 9.341 25.028 1.00 98.31 257 ALA A N 1
ATOM 1914 C CA . ALA A 1 257 ? -8.688 9.251 24.398 1.00 98.31 257 ALA A CA 1
ATOM 1915 C C . ALA A 1 257 ? -8.741 9.590 22.899 1.00 98.31 257 ALA A C 1
ATOM 1917 O O . ALA A 1 257 ? -7.842 10.263 22.399 1.00 98.31 257 ALA A O 1
ATOM 1918 N N . ALA A 1 258 ? -9.800 9.182 22.193 1.00 98.38 258 ALA A N 1
ATOM 1919 C CA . ALA A 1 258 ? -9.969 9.458 20.769 1.00 98.38 258 ALA A CA 1
ATOM 1920 C C . ALA A 1 258 ? -10.181 10.954 20.519 1.00 98.38 258 ALA A C 1
ATOM 1922 O O . ALA A 1 258 ? -9.555 11.515 19.628 1.00 98.38 258 ALA A O 1
ATOM 1923 N N . THR A 1 259 ? -10.989 11.622 21.348 1.00 98.38 259 THR A N 1
ATOM 1924 C CA . THR A 1 259 ? -11.185 13.079 21.271 1.00 98.38 259 THR A CA 1
ATOM 1925 C C . THR A 1 259 ? -9.877 13.831 21.516 1.00 98.38 259 THR A C 1
ATOM 1927 O O . THR A 1 259 ? -9.546 14.747 20.766 1.00 98.38 259 THR A O 1
ATOM 1930 N N . ALA A 1 260 ? -9.101 13.425 22.525 1.00 98.38 260 ALA A N 1
ATOM 1931 C CA . ALA A 1 260 ? -7.812 14.045 22.820 1.00 98.38 260 ALA A CA 1
ATOM 1932 C C . ALA A 1 260 ? -6.793 13.840 21.684 1.00 98.38 260 ALA A C 1
ATOM 1934 O O . ALA A 1 260 ? -6.139 14.793 21.262 1.00 98.38 260 ALA A O 1
ATOM 1935 N N . ALA A 1 261 ? -6.683 12.616 21.155 1.00 98.56 261 ALA A N 1
ATOM 1936 C CA . ALA A 1 261 ? -5.776 12.302 20.053 1.00 98.56 261 ALA A CA 1
ATOM 1937 C C . ALA A 1 261 ? -6.187 12.992 18.739 1.00 98.56 261 ALA A C 1
ATOM 1939 O O . ALA A 1 261 ? -5.326 13.499 18.024 1.00 98.56 261 ALA A O 1
ATOM 1940 N N . PHE A 1 262 ? -7.491 13.083 18.455 1.00 98.62 262 PHE A N 1
ATOM 1941 C CA . PHE A 1 262 ? -8.025 13.844 17.324 1.00 98.62 262 PHE A CA 1
ATOM 1942 C C . PHE A 1 262 ? -7.640 15.324 17.423 1.00 98.62 262 PHE A C 1
ATOM 1944 O O . PHE A 1 262 ? -7.105 15.890 16.473 1.00 98.62 262 PHE A O 1
ATOM 1951 N N . GLY A 1 263 ? -7.843 15.939 18.592 1.00 98.00 263 GLY A N 1
ATOM 1952 C CA . GLY A 1 263 ? -7.455 17.330 18.825 1.00 98.00 263 GLY A CA 1
ATOM 1953 C C . GLY A 1 263 ? -5.952 17.561 18.659 1.00 98.00 263 GLY A C 1
ATOM 1954 O O . GLY A 1 263 ? -5.548 18.535 18.028 1.00 98.00 263 GLY A O 1
ATOM 1955 N N . ALA A 1 264 ? -5.116 16.641 19.150 1.00 98.06 264 ALA A N 1
ATOM 1956 C CA . ALA A 1 264 ? -3.667 16.710 18.963 1.00 98.06 264 ALA A CA 1
ATOM 1957 C C . ALA A 1 264 ? -3.263 16.627 17.479 1.00 98.06 264 ALA A C 1
ATOM 1959 O O . ALA A 1 264 ? -2.415 17.398 17.032 1.00 98.06 264 ALA A O 1
ATOM 1960 N N . ALA A 1 265 ? -3.899 15.744 16.704 1.00 98.06 265 ALA A N 1
ATOM 1961 C CA . ALA A 1 265 ? -3.671 15.655 15.265 1.00 98.06 265 ALA A CA 1
ATOM 1962 C C . ALA A 1 265 ? -4.098 16.934 14.527 1.00 98.06 265 ALA A C 1
ATOM 1964 O O . ALA A 1 265 ? -3.351 17.432 13.691 1.00 98.06 265 ALA A O 1
ATOM 1965 N N . ALA A 1 266 ? -5.249 17.518 14.876 1.00 98.12 266 ALA A N 1
ATOM 1966 C CA . ALA A 1 266 ? -5.698 18.792 14.311 1.00 98.12 266 ALA A CA 1
ATOM 1967 C C . ALA A 1 266 ? -4.712 19.939 14.594 1.00 98.12 266 ALA A C 1
ATOM 1969 O O . ALA A 1 266 ? -4.414 20.732 13.701 1.00 98.12 266 ALA A O 1
ATOM 1970 N N . VAL A 1 267 ? -4.162 20.008 15.813 1.00 97.25 267 VAL A N 1
ATOM 1971 C CA . VAL A 1 267 ? -3.118 20.986 16.168 1.00 97.25 267 VAL A CA 1
ATOM 1972 C C . VAL A 1 267 ? -1.874 20.798 15.297 1.00 97.25 267 VAL A C 1
ATOM 1974 O O . VAL A 1 267 ? -1.334 21.779 14.789 1.00 97.25 267 VAL A O 1
ATOM 1977 N N . ALA A 1 268 ? -1.450 19.557 15.059 1.00 95.94 268 ALA A N 1
ATOM 1978 C CA . ALA A 1 268 ? -0.320 19.271 14.180 1.00 95.94 268 ALA A CA 1
ATOM 1979 C C . ALA A 1 268 ? -0.598 19.642 12.707 1.00 95.94 268 ALA A C 1
ATOM 1981 O O . ALA A 1 268 ? 0.270 20.231 12.054 1.00 95.94 268 ALA A O 1
ATOM 1982 N N . CYS A 1 269 ? -1.813 19.382 12.199 1.00 97.00 269 CYS A N 1
ATOM 1983 C CA . CYS A 1 269 ? -2.248 19.852 10.876 1.00 97.00 269 CYS A CA 1
ATOM 1984 C C . CYS A 1 269 ? -2.117 21.376 10.775 1.00 97.00 269 CYS A C 1
ATOM 1986 O O . CYS A 1 269 ? -1.512 21.892 9.833 1.00 97.00 269 CYS A O 1
ATOM 1988 N N . ASN A 1 270 ? -2.626 22.094 11.780 1.00 96.44 270 ASN A N 1
ATOM 1989 C CA . ASN A 1 270 ? -2.574 23.553 11.822 1.00 96.44 270 ASN A CA 1
ATOM 1990 C C . ASN A 1 270 ? -1.139 24.085 11.887 1.00 96.44 270 ASN A C 1
ATOM 1992 O O . ASN A 1 270 ? -0.850 25.076 11.226 1.00 96.44 270 ASN A O 1
ATOM 1996 N N . GLY A 1 271 ? -0.225 23.406 12.586 1.00 95.00 271 GLY A N 1
ATOM 1997 C CA . GLY A 1 271 ? 1.196 23.770 12.593 1.00 95.00 271 GLY A CA 1
ATOM 1998 C C . GLY A 1 271 ? 1.830 23.706 11.198 1.00 95.00 271 GLY A C 1
ATOM 1999 O O . GLY A 1 271 ? 2.534 24.630 10.789 1.00 95.00 271 GLY A O 1
ATOM 2000 N N . CYS A 1 272 ? 1.525 22.664 10.414 1.00 94.06 272 CYS A N 1
ATOM 2001 C CA . CYS A 1 272 ? 1.983 22.573 9.022 1.00 94.06 272 CYS A CA 1
ATOM 2002 C C . CYS A 1 272 ? 1.324 23.637 8.129 1.00 94.06 272 CYS A C 1
ATOM 2004 O O . CYS A 1 272 ? 1.977 24.223 7.258 1.00 94.06 272 CYS A O 1
ATOM 2006 N N . HIS A 1 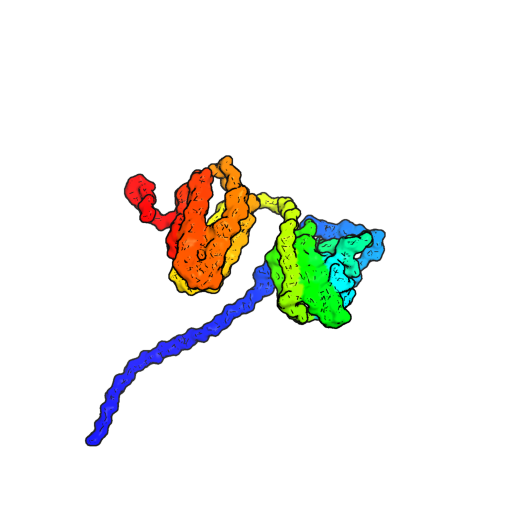273 ? 0.035 23.917 8.335 1.00 95.38 273 HIS A N 1
ATOM 2007 C CA . HIS A 1 273 ? -0.675 24.963 7.600 1.00 95.38 273 HIS A CA 1
ATOM 2008 C C . HIS A 1 273 ? -0.108 26.353 7.910 1.00 95.38 273 HIS A C 1
ATOM 2010 O O . HIS A 1 273 ? 0.108 27.137 6.992 1.00 95.38 273 HIS A O 1
ATOM 2016 N N . GLU A 1 274 ? 0.208 26.654 9.165 1.00 94.25 274 GLU A N 1
ATOM 2017 C CA . GLU A 1 274 ? 0.835 27.913 9.566 1.00 94.25 274 GLU A CA 1
ATOM 2018 C C . GLU A 1 274 ? 2.236 28.057 8.966 1.00 94.25 274 GLU A C 1
ATOM 2020 O O . GLU A 1 274 ? 2.501 29.029 8.254 1.00 94.25 274 GLU A O 1
ATOM 2025 N N . ALA A 1 275 ? 3.097 27.050 9.148 1.00 91.00 275 ALA A N 1
ATOM 2026 C CA . ALA A 1 275 ? 4.464 27.058 8.627 1.00 91.00 275 ALA A CA 1
ATOM 2027 C C . ALA A 1 275 ? 4.516 27.233 7.098 1.00 91.00 275 ALA A C 1
ATOM 2029 O O . ALA A 1 275 ? 5.449 27.826 6.557 1.00 91.00 275 ALA A O 1
ATOM 2030 N N . SER A 1 276 ? 3.494 26.746 6.389 1.00 91.75 276 SER A N 1
ATOM 2031 C CA . SER A 1 276 ? 3.379 26.846 4.931 1.00 91.75 276 SER A CA 1
ATOM 2032 C C . SER A 1 276 ? 2.661 28.107 4.431 1.00 91.75 276 SER A C 1
ATOM 2034 O O . SER A 1 276 ? 2.422 28.243 3.226 1.00 91.75 276 SER A O 1
ATOM 2036 N N . GLY A 1 277 ? 2.312 29.041 5.324 1.00 92.25 277 GLY A N 1
ATOM 2037 C CA . GLY A 1 277 ? 1.607 30.278 4.974 1.00 92.25 277 GLY A CA 1
ATOM 2038 C C . GLY A 1 277 ? 0.147 30.053 4.562 1.00 92.25 277 GLY A C 1
ATOM 2039 O O . GLY A 1 277 ? -0.397 30.794 3.741 1.00 92.25 277 GLY A O 1
ATOM 2040 N N . LYS A 1 278 ? -0.482 28.997 5.088 1.00 93.06 278 LYS A N 1
ATOM 2041 C CA . LYS A 1 278 ? -1.863 28.556 4.828 1.00 93.06 278 LYS A CA 1
ATOM 2042 C C . LYS A 1 278 ? -2.728 28.527 6.093 1.00 93.06 278 LYS A C 1
ATOM 2044 O O . LYS A 1 278 ? -3.714 27.801 6.122 1.00 93.06 278 LYS A O 1
ATOM 2049 N N . ALA A 1 279 ? -2.420 29.348 7.099 1.00 90.94 279 ALA A N 1
ATOM 2050 C CA . ALA A 1 279 ? -3.137 29.399 8.383 1.00 90.94 279 ALA A CA 1
ATOM 2051 C C . ALA A 1 279 ? -4.665 29.611 8.267 1.00 90.94 279 ALA A C 1
ATOM 2053 O O . ALA A 1 279 ? -5.413 29.192 9.143 1.00 90.94 279 ALA A O 1
ATOM 2054 N N . ALA A 1 280 ? -5.144 30.211 7.169 1.00 89.69 280 ALA A N 1
ATOM 2055 C CA . ALA A 1 280 ? -6.576 30.347 6.887 1.00 89.69 280 ALA A CA 1
ATOM 2056 C C . ALA A 1 280 ? -7.295 29.000 6.648 1.00 89.69 280 ALA A C 1
ATOM 2058 O O . ALA A 1 280 ? -8.516 28.926 6.752 1.00 89.69 280 ALA A O 1
ATOM 2059 N N . ILE A 1 281 ? -6.561 27.931 6.321 1.00 92.19 281 ILE A N 1
ATOM 2060 C CA . ILE A 1 281 ? -7.086 26.564 6.232 1.00 92.19 281 ILE A CA 1
ATOM 2061 C C . ILE A 1 281 ? -6.995 25.956 7.631 1.00 92.19 281 ILE A C 1
ATOM 2063 O O . ILE A 1 281 ? -6.061 25.226 7.948 1.00 92.19 281 ILE A O 1
ATOM 2067 N N . MET A 1 282 ? -7.936 26.297 8.502 1.00 93.50 282 MET A N 1
ATOM 2068 C CA . MET A 1 282 ? -7.903 25.832 9.886 1.00 93.50 282 MET A CA 1
ATOM 2069 C C . MET A 1 282 ? -8.604 24.482 10.035 1.00 93.50 282 MET A C 1
ATOM 2071 O O . MET A 1 282 ? -9.644 24.237 9.429 1.00 93.50 282 MET A O 1
ATOM 2075 N N . VAL A 1 283 ? -8.051 23.605 10.862 1.00 95.81 283 VAL A N 1
ATOM 2076 C CA . VAL A 1 283 ? -8.664 22.341 11.276 1.00 95.81 283 VAL A CA 1
ATOM 2077 C C . VAL A 1 283 ? -9.128 22.490 12.720 1.00 95.81 283 VAL A C 1
ATOM 2079 O O . VAL A 1 283 ? -8.332 22.829 13.597 1.00 95.81 283 VAL A O 1
ATOM 2082 N N . SER A 1 284 ? -10.411 22.244 12.984 1.00 93.44 284 SER A N 1
ATOM 2083 C CA . SER A 1 284 ? -10.931 22.284 14.351 1.00 93.44 284 SER A CA 1
ATOM 2084 C C . SER A 1 284 ? -10.364 21.122 15.178 1.00 93.44 284 SER A C 1
ATOM 2086 O O . SER A 1 284 ? -10.399 19.977 14.719 1.00 93.44 284 SER A O 1
ATOM 2088 N N . PRO A 1 285 ? -9.904 21.360 16.421 1.00 94.38 285 PRO A N 1
ATOM 2089 C CA . PRO A 1 285 ? -9.490 20.289 17.322 1.00 94.38 285 PRO A CA 1
ATOM 2090 C C . PRO A 1 285 ? -10.673 19.529 17.940 1.00 94.38 285 PRO A C 1
ATOM 2092 O O . PRO A 1 285 ? -10.465 18.548 18.653 1.00 94.38 285 PRO A O 1
ATOM 2095 N N . ARG A 1 286 ? -11.915 19.971 17.702 1.00 94.69 286 ARG A N 1
ATOM 2096 C CA . ARG A 1 286 ? -13.125 19.335 18.233 1.00 94.69 286 ARG A CA 1
ATOM 2097 C C . ARG A 1 286 ? -13.705 18.355 17.198 1.00 94.69 286 ARG A C 1
ATOM 2099 O O . ARG A 1 286 ? -14.054 18.791 16.100 1.00 94.69 286 ARG A O 1
ATOM 2106 N N . PRO A 1 287 ? -13.858 17.057 17.528 1.00 95.44 287 PRO A N 1
ATOM 2107 C CA . PRO A 1 287 ? -14.517 16.100 16.642 1.00 95.44 287 PRO A CA 1
ATOM 2108 C C . PRO A 1 287 ? -15.942 16.539 16.277 1.00 95.44 287 PRO A C 1
ATOM 2110 O O . PRO A 1 287 ? -16.704 16.976 17.138 1.00 95.44 287 PRO A O 1
ATOM 2113 N N . GLY A 1 288 ? -16.314 16.381 15.005 1.00 91.12 288 GLY A N 1
ATOM 2114 C CA . GLY A 1 288 ? -17.666 16.654 14.501 1.00 91.12 288 GLY A CA 1
ATOM 2115 C C . GLY A 1 288 ? -17.871 18.044 13.887 1.00 91.12 288 GLY A C 1
ATOM 2116 O O . GLY A 1 288 ? -18.920 18.287 13.285 1.00 91.12 288 GLY A O 1
ATOM 2117 N N . GLU A 1 289 ? -16.877 18.922 13.998 1.00 93.12 289 GLU A N 1
ATOM 2118 C CA . GLU A 1 289 ? -16.824 20.213 13.305 1.00 93.12 289 GLU A CA 1
ATOM 2119 C C . GLU A 1 289 ? -16.407 20.049 11.834 1.00 93.12 289 GLU A C 1
ATOM 2121 O O . GLU A 1 289 ? -15.854 19.020 11.444 1.00 93.12 289 GLU A O 1
ATOM 2126 N N . LEU A 1 290 ? -16.684 21.069 11.016 1.00 92.00 290 LEU A N 1
ATOM 2127 C CA . LEU A 1 290 ? -16.291 21.102 9.602 1.00 92.00 290 LEU A CA 1
ATOM 2128 C C . LEU A 1 290 ? -14.767 21.196 9.429 1.00 92.00 290 LEU A C 1
ATOM 2130 O O . LEU A 1 290 ? -14.081 21.816 10.248 1.00 92.00 290 LEU A O 1
ATOM 2134 N N . VAL A 1 291 ? -14.260 20.635 8.327 1.00 93.19 291 VAL A N 1
ATOM 2135 C CA . VAL A 1 291 ? -12.865 20.782 7.887 1.00 93.19 291 VAL A CA 1
ATOM 2136 C C . VAL A 1 291 ? -12.827 21.217 6.407 1.00 93.19 291 VAL A C 1
ATOM 2138 O O . VAL A 1 291 ? -13.238 20.452 5.534 1.00 93.19 291 VAL A O 1
ATOM 2141 N N . PRO A 1 292 ? -12.304 22.418 6.081 1.00 91.75 292 PRO A N 1
ATOM 2142 C CA . PRO A 1 292 ? -11.751 23.396 7.011 1.00 91.75 292 PRO A CA 1
ATOM 2143 C C . PRO A 1 292 ? -12.825 23.953 7.948 1.00 91.75 292 PRO A C 1
ATOM 2145 O O . PRO A 1 292 ? -14.016 23.973 7.633 1.00 91.75 292 PRO A O 1
ATOM 2148 N N . TRP A 1 293 ? -12.385 24.399 9.115 1.00 88.56 293 TRP A N 1
ATOM 2149 C CA . TRP A 1 293 ? -13.244 25.025 10.095 1.00 88.56 293 TRP A CA 1
ATOM 2150 C C . TRP A 1 293 ? -13.651 26.405 9.585 1.00 88.56 293 TRP A C 1
ATOM 2152 O O . TRP A 1 293 ? -12.819 27.295 9.416 1.00 88.56 293 TRP A O 1
ATOM 2162 N N . ILE A 1 294 ? -14.939 26.548 9.277 1.00 82.69 294 ILE A N 1
ATOM 2163 C CA . ILE A 1 294 ? -15.524 27.768 8.725 1.00 82.69 294 ILE A CA 1
ATOM 2164 C C . ILE A 1 294 ? -16.434 28.356 9.797 1.00 82.69 294 ILE A C 1
ATOM 2166 O O . ILE A 1 294 ? -17.559 27.893 9.992 1.00 82.69 294 ILE A O 1
ATOM 2170 N N . THR A 1 295 ? -15.946 29.379 10.491 1.00 69.88 295 THR A N 1
ATOM 2171 C CA . THR A 1 295 ? -16.772 30.241 11.338 1.00 69.88 295 THR A CA 1
ATOM 2172 C C . THR A 1 295 ? -17.070 31.550 10.605 1.00 69.88 295 THR A C 1
ATOM 2174 O O . THR A 1 295 ? -16.295 31.967 9.738 1.00 69.88 295 THR A O 1
ATOM 2177 N N . PRO A 1 296 ? -18.209 32.204 10.890 1.00 66.75 296 PRO A N 1
ATOM 2178 C CA . PRO A 1 296 ? -18.446 33.557 10.409 1.00 66.75 296 PRO A CA 1
ATOM 2179 C C . PRO A 1 296 ? -17.316 34.467 10.898 1.00 66.75 296 PRO A C 1
ATOM 2181 O O . PRO A 1 296 ? -17.020 34.478 12.092 1.00 66.75 296 PRO A O 1
ATOM 2184 N N . ALA A 1 297 ? -16.696 35.223 9.991 1.00 57.31 297 ALA A N 1
ATOM 2185 C CA . ALA A 1 297 ? -15.751 36.259 10.386 1.00 57.31 297 ALA A CA 1
ATOM 2186 C C . ALA A 1 297 ? -16.473 37.286 11.272 1.00 57.31 297 ALA A C 1
ATOM 2188 O O . ALA A 1 297 ? -17.592 37.704 10.951 1.00 57.31 297 ALA A O 1
ATOM 2189 N N . THR A 1 298 ? -15.849 37.697 12.374 1.00 57.72 298 THR A N 1
ATOM 2190 C CA . THR A 1 298 ? -16.289 38.896 13.095 1.00 57.72 298 THR A CA 1
ATOM 2191 C C . THR A 1 298 ? -16.010 40.134 12.230 1.00 57.72 298 THR A C 1
ATOM 2193 O O . THR A 1 298 ? -15.199 40.083 11.303 1.00 57.72 298 THR A O 1
ATOM 2196 N N . GLU A 1 299 ? -16.705 41.251 12.473 1.00 53.91 299 GLU A N 1
ATOM 2197 C CA . GLU A 1 299 ? -16.611 42.468 11.636 1.00 53.91 299 GLU A CA 1
ATOM 2198 C C . GLU A 1 299 ? -15.184 43.055 11.537 1.00 53.91 299 GLU A C 1
ATOM 2200 O O . GLU A 1 299 ? -14.892 43.823 10.623 1.00 53.91 299 GLU A O 1
ATOM 2205 N N . ASP A 1 300 ? -14.280 42.664 12.438 1.00 59.59 300 ASP A N 1
ATOM 2206 C CA . ASP A 1 300 ? -12.859 43.029 12.478 1.00 59.59 300 ASP A CA 1
ATOM 2207 C C . ASP A 1 300 ? -11.930 42.038 11.741 1.00 59.59 300 ASP A C 1
ATOM 2209 O O . ASP A 1 300 ? -10.711 42.216 11.740 1.00 59.59 300 ASP A O 1
ATOM 2213 N N . GLY A 1 301 ? -12.482 41.000 11.100 1.00 54.53 301 GLY A N 1
ATOM 2214 C CA . GLY A 1 301 ? -11.714 39.954 10.415 1.00 54.53 301 GLY A CA 1
ATOM 2215 C C . GLY A 1 301 ? -11.040 38.950 11.357 1.00 54.53 301 GLY A C 1
ATOM 2216 O O . GLY A 1 301 ? -10.217 38.152 10.903 1.00 54.53 301 GLY A O 1
ATOM 2217 N N . GLY A 1 302 ? -11.371 38.980 12.651 1.00 48.59 302 GLY A N 1
ATOM 2218 C CA . GLY A 1 302 ? -10.928 37.995 13.630 1.00 48.59 302 GLY A CA 1
ATOM 2219 C C . GLY A 1 302 ? -11.611 36.633 13.456 1.00 48.59 302 GLY A C 1
ATOM 2220 O O . GLY A 1 302 ? -12.754 36.524 13.009 1.00 48.59 302 GLY A O 1
ATOM 2221 N N . VAL A 1 303 ? -10.898 35.570 13.833 1.00 48.91 303 VAL A N 1
ATOM 2222 C CA . VAL A 1 303 ? -11.464 34.228 14.030 1.00 48.91 303 VAL A CA 1
ATOM 2223 C C . VAL A 1 303 ? -11.482 33.981 15.538 1.00 48.91 303 VAL A C 1
ATOM 2225 O O . VAL A 1 303 ? -10.420 33.874 16.151 1.00 48.91 303 VAL A O 1
ATOM 2228 N N . SER A 1 304 ? -12.666 33.934 16.158 1.00 44.00 304 SER A N 1
ATOM 2229 C CA . SER A 1 304 ? -12.791 33.495 17.556 1.00 44.00 304 SER A CA 1
ATOM 2230 C C . SER A 1 304 ? -12.611 31.970 17.643 1.00 44.00 304 SER A C 1
ATOM 2232 O O . SER A 1 304 ? -13.270 31.273 16.868 1.00 44.00 304 SER A O 1
ATOM 2234 N N . PRO A 1 305 ? -11.746 31.457 18.544 1.00 52.16 305 PRO A N 1
ATOM 2235 C CA . PRO A 1 305 ? -11.543 30.021 18.769 1.00 52.16 305 PRO A CA 1
ATOM 2236 C C . PRO A 1 305 ? -12.774 29.310 19.360 1.00 52.16 305 PRO A C 1
ATOM 2238 O O . PRO A 1 305 ? -13.589 29.980 20.035 1.00 52.16 305 PRO A O 1
#

Radius of gyration: 26.17 Å; chains: 1; bounding box: 92×76×62 Å

pLDDT: mean 84.28, std 17.71, range [37.38, 98.62]

Sequence (305 aa):
MSVSRAALLLLVLATLSCRPPSAPRPEDDPRYLCRVDVTPLREALRAAGGDPARIVRPADLAGLTALASGRRFKFVLTGVGALAVAPMPSDAAHNEYVHPILGDGAPVRSAGGITVTHDRARVSRVVLDAESRSYCTAAESLRPTVRALRAMGVEAGAIVVEGRPFACVETGGPPKRYGPVMSAIGRRFETLGRAIAARRWELADYELEELTEDLEELPLAAPPPSVHIDLAPAARAFPGEHMAPLARAVERRDATAATAAFGAAAVACNGCHEASGKAAIMVSPRPGELVPWITPATEDGGVSP

Secondary structure (DSSP, 8-state):
------------------PPPPPPPTTSS--BPP-S-HHHHHHHHHHTT--GGG-B---SHHHHHTSPTT-EEEEEEETTS-EEE-SS-TTSTT----HHHHTTTS-EEEEEEEEEEEETTEEEEEEEE---TTT---SGGGHHHHHHHHHTT--GGGEEEE----------SSPPBHHHHHHHHHHHHHHHHHHHHTT-HHHHHHHHHHHHHHHHHGGGSBPPTT--S--HHHHHHHIIIIIHHHHHHHHTT-HHHHHHHHHHHHHHHHHHHHHTT-TTS---SSTTS-SS--PPPPTTS----

Foldseek 3Di:
DDDDDDDDDDDDDDPPDPDDPDDDDLVPQDWFAFQDDCVVLVVLCVVLVHDLVLWQWDQALVSVVVDDAQAKWKWFLEPVRTITTQNDGPPDPSRSDAPCSSHVSGITLAIFIWHFHDDPRDTQAIETERDHQTGPGFLVSCVSVLVSHVVNVDDNVRYHYDRDDDDPPPPDPAFAACPVLVVLLQVLLQQLLQCLVVLVLVSNLVSLVVSLVSLCSNLRHHYDPLFDDNCNVVSNCLCVPQSVQLNVCSVVSPSVSNLQSSLVSQVSVCVVCVNRVNNVQHDHSHRNAHGSHDDDQDPVRDDDD